Protein AF-A0A8X6V7B9-F1 (afdb_monomer)

Mean predicted aligned error: 12.52 Å

pLDDT: mean 70.77, std 18.45, range [25.09, 91.69]

Nearest PDB structures (foldseek):
  3eb5-assembly1_A-2  TM=9.776E-01  e=1.307E-03  Homo sapiens
  2yho-assembly1_A  TM=9.620E-01  e=2.198E-03  Homo sapiens
  4ic3-assembly1_A  TM=9.643E-01  e=2.467E-03  Homo sapiens
  2yho-assembly3_E  TM=9.589E-01  e=2.328E-03  Homo sapiens
  4ic2-assembly1_B  TM=9.368E-01  e=4.655E-03  Homo sapiens

Radius of gyration: 20.81 Å; Cα contacts (8 Å, |Δi|>4): 486; chains: 1; bounding box: 87×36×46 Å

Structure (mmCIF, N/CA/C/O backbone):
data_AF-A0A8X6V7B9-F1
#
_entry.id   AF-A0A8X6V7B9-F1
#
loop_
_atom_site.group_PDB
_atom_site.id
_atom_site.type_symbol
_atom_site.label_atom_id
_atom_site.label_alt_id
_atom_site.label_comp_id
_atom_site.label_asym_id
_atom_site.label_entity_id
_atom_site.label_seq_id
_atom_site.pdbx_PDB_ins_code
_atom_site.Cartn_x
_atom_site.Cartn_y
_atom_site.Cartn_z
_atom_site.occupancy
_atom_site.B_iso_or_equiv
_atom_site.auth_seq_id
_atom_site.auth_comp_id
_atom_site.auth_asym_id
_atom_site.auth_atom_id
_atom_site.pdbx_PDB_model_num
ATOM 1 N N . MET A 1 1 ? -64.040 -19.296 12.095 1.00 34.78 1 MET A N 1
ATOM 2 C CA . MET A 1 1 ? -62.771 -19.715 11.457 1.00 34.78 1 MET A CA 1
ATOM 3 C C . MET A 1 1 ? -61.899 -18.469 11.351 1.00 34.78 1 MET A C 1
ATOM 5 O O . MET A 1 1 ? -62.356 -17.504 10.764 1.00 34.78 1 MET A O 1
ATOM 9 N N . GLN A 1 2 ? -60.909 -18.292 12.234 1.00 30.00 2 GLN A N 1
ATOM 10 C CA . GLN A 1 2 ? -59.477 -18.569 11.978 1.00 30.00 2 GLN A CA 1
ATOM 11 C C . GLN A 1 2 ? -58.974 -17.913 10.667 1.00 30.00 2 GLN A C 1
ATOM 13 O O . GLN A 1 2 ? -59.525 -18.197 9.617 1.00 30.00 2 GLN A O 1
ATOM 18 N N . GLY A 1 3 ? -57.947 -17.058 10.646 1.00 26.67 3 GLY A N 1
ATOM 19 C CA . GLY A 1 3 ? -56.953 -16.808 11.683 1.00 26.67 3 GLY A CA 1
ATOM 20 C C . GLY A 1 3 ? -56.073 -15.575 11.453 1.00 26.67 3 GLY A C 1
ATOM 21 O O . GLY A 1 3 ? -56.043 -14.965 10.388 1.00 26.67 3 GLY A O 1
ATOM 22 N N . ALA A 1 4 ? -55.356 -15.237 12.521 1.00 31.88 4 ALA A N 1
ATOM 23 C CA . ALA A 1 4 ? -54.259 -14.286 12.550 1.00 31.88 4 ALA A CA 1
ATOM 24 C C . ALA A 1 4 ? -52.972 -14.900 11.969 1.00 31.88 4 ALA A C 1
ATOM 26 O O . ALA A 1 4 ? -52.740 -16.097 12.138 1.00 31.88 4 ALA A O 1
ATOM 27 N N . ARG A 1 5 ? -52.103 -14.064 11.383 1.00 25.09 5 ARG A N 1
ATOM 28 C CA . ARG A 1 5 ? -50.624 -14.187 11.381 1.00 25.09 5 ARG A CA 1
ATOM 29 C C . ARG A 1 5 ? -50.039 -12.899 10.784 1.00 25.09 5 ARG A C 1
ATOM 31 O O . ARG A 1 5 ? -50.256 -12.598 9.622 1.00 25.09 5 ARG A O 1
ATOM 38 N N . ALA A 1 6 ? -49.565 -11.980 11.620 1.00 25.97 6 ALA A N 1
ATOM 39 C CA . ALA A 1 6 ? -48.223 -11.916 12.214 1.00 25.97 6 ALA A CA 1
ATOM 40 C C . ALA A 1 6 ? -47.268 -11.061 11.363 1.00 25.97 6 ALA A C 1
ATOM 42 O O . ALA A 1 6 ? -46.733 -11.479 10.342 1.00 25.97 6 ALA A O 1
ATOM 43 N N . SER A 1 7 ? -47.083 -9.836 11.854 1.00 31.88 7 SER A N 1
ATOM 44 C CA . SER A 1 7 ? -46.069 -8.868 11.457 1.00 31.88 7 SER A CA 1
ATOM 45 C C . SER A 1 7 ? -44.665 -9.461 11.624 1.00 31.88 7 SER A C 1
ATOM 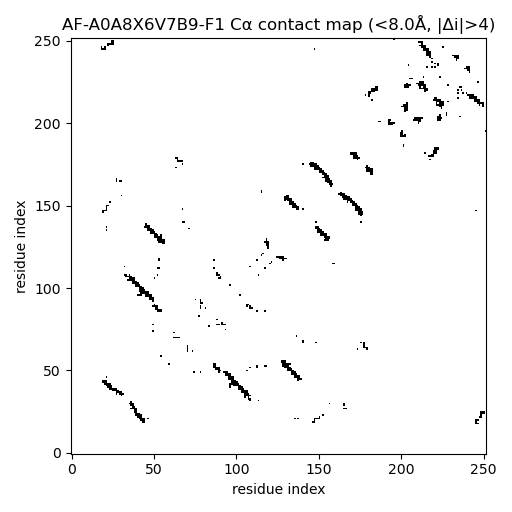47 O O . SER A 1 7 ? -44.334 -9.940 12.706 1.00 31.88 7 SER A O 1
ATOM 49 N N . PHE A 1 8 ? -43.821 -9.381 10.593 1.00 27.36 8 PHE A N 1
ATOM 50 C CA . PHE A 1 8 ? -42.377 -9.569 10.733 1.00 27.36 8 PHE A CA 1
ATOM 51 C C . PHE A 1 8 ? -41.665 -8.242 10.475 1.00 27.36 8 PHE A C 1
ATOM 53 O O . PHE A 1 8 ? -41.205 -7.940 9.377 1.00 27.36 8 PHE A O 1
ATOM 60 N N . LYS A 1 9 ? -41.557 -7.446 11.543 1.00 37.00 9 LYS A N 1
ATOM 61 C CA . LYS A 1 9 ? -40.467 -6.483 11.693 1.00 37.00 9 LYS A CA 1
ATOM 62 C C . LYS A 1 9 ? -39.182 -7.280 11.912 1.00 37.00 9 LYS A C 1
ATOM 64 O O . LYS A 1 9 ? -38.970 -7.839 12.986 1.00 37.00 9 LYS A O 1
ATOM 69 N N . HIS A 1 10 ? -38.303 -7.300 10.922 1.00 30.94 10 HIS A N 1
ATOM 70 C CA . HIS A 1 10 ? -36.891 -7.595 11.145 1.00 30.94 10 HIS A CA 1
ATOM 71 C C . HIS A 1 10 ? -36.072 -6.373 10.761 1.00 30.94 10 HIS A C 1
ATOM 73 O O . HIS A 1 10 ? -35.492 -6.287 9.684 1.00 30.94 10 HIS A O 1
ATOM 79 N N . GLY A 1 11 ? -36.016 -5.433 11.706 1.00 34.75 11 GLY A N 1
ATOM 80 C CA . GLY A 1 11 ? -34.842 -4.589 11.827 1.00 34.75 11 GLY A CA 1
ATOM 81 C C . GLY A 1 11 ? -33.639 -5.494 12.081 1.00 34.75 11 GLY A C 1
ATOM 82 O O . GLY A 1 11 ? -33.612 -6.254 13.047 1.00 34.75 11 GLY A O 1
ATOM 83 N N . ARG A 1 12 ? -32.650 -5.429 11.197 1.00 29.11 12 ARG A N 1
ATOM 84 C CA . ARG A 1 12 ? -31.269 -5.725 11.566 1.00 29.11 12 ARG A CA 1
ATOM 85 C C . ARG A 1 12 ? -30.556 -4.383 11.613 1.00 29.11 12 ARG A C 1
ATOM 87 O O . ARG A 1 12 ? -30.783 -3.577 10.711 1.00 29.11 12 ARG A O 1
ATOM 94 N N . PRO A 1 13 ? -29.742 -4.109 12.641 1.00 30.44 13 PRO A N 1
ATOM 95 C CA . PRO A 1 13 ? -28.976 -2.880 12.655 1.00 30.44 13 PRO A CA 1
ATOM 96 C C . PRO A 1 13 ? -28.072 -2.910 11.425 1.00 30.44 13 PRO A C 1
ATOM 98 O O . PRO A 1 13 ? -27.325 -3.873 11.226 1.00 30.44 13 PRO A O 1
ATOM 101 N N . ALA A 1 14 ? -28.173 -1.880 10.585 1.00 33.56 14 ALA A N 1
ATOM 102 C CA . ALA A 1 14 ? -27.136 -1.585 9.616 1.00 33.56 14 ALA A CA 1
ATOM 103 C C . ALA A 1 14 ? -25.834 -1.530 10.416 1.00 33.56 14 ALA A C 1
ATOM 105 O O . ALA A 1 14 ? -25.672 -0.683 11.298 1.00 33.56 14 ALA A O 1
ATOM 106 N N . ARG A 1 15 ? -24.938 -2.497 10.196 1.00 32.53 15 ARG A N 1
ATOM 107 C CA . ARG A 1 15 ? -23.580 -2.415 10.724 1.00 32.53 15 ARG A CA 1
ATOM 108 C C . ARG A 1 15 ? -22.950 -1.253 9.969 1.00 32.53 15 ARG A C 1
ATOM 110 O O . ARG A 1 15 ? -22.386 -1.455 8.902 1.00 32.53 15 ARG A O 1
ATOM 117 N N . ALA A 1 16 ? -23.098 -0.044 10.504 1.00 31.81 16 ALA A N 1
ATOM 118 C CA . ALA A 1 16 ? -22.328 1.116 10.106 1.00 31.81 16 ALA A CA 1
ATOM 119 C C . ALA A 1 16 ? -20.870 0.807 10.456 1.00 31.81 16 ALA A C 1
ATOM 121 O O . ALA A 1 16 ? -20.379 1.102 11.543 1.00 31.81 16 ALA A O 1
ATOM 122 N N . ARG A 1 17 ? -20.198 0.078 9.568 1.00 40.16 17 ARG A N 1
ATOM 123 C CA . ARG A 1 17 ? -18.753 -0.069 9.593 1.00 40.16 17 ARG A CA 1
ATOM 124 C C . ARG A 1 17 ? -18.232 1.175 8.903 1.00 40.16 17 ARG A C 1
ATOM 126 O O . ARG A 1 17 ? -18.152 1.208 7.683 1.00 40.16 17 ARG A O 1
ATOM 133 N N . SER A 1 18 ? -17.993 2.213 9.702 1.00 38.19 18 SER A N 1
ATOM 134 C CA . SER A 1 18 ? -17.364 3.438 9.225 1.00 38.19 18 SER A CA 1
ATOM 135 C C . SER A 1 18 ? -16.061 3.097 8.500 1.00 38.19 18 SER A C 1
ATOM 137 O O . SER A 1 18 ? -15.320 2.192 8.904 1.00 38.19 18 SER A O 1
ATOM 139 N N . SER A 1 19 ? -15.823 3.800 7.401 1.00 46.28 19 SER A N 1
ATOM 140 C CA . SER A 1 19 ? -14.736 3.621 6.446 1.00 46.28 19 SER A CA 1
ATOM 141 C C . SER A 1 19 ? -13.365 4.051 6.994 1.00 46.28 19 SER A C 1
ATOM 143 O O . SER A 1 19 ? -12.643 4.769 6.328 1.00 46.28 19 SER A O 1
ATOM 145 N N . ASN A 1 20 ? -12.965 3.581 8.182 1.00 49.97 20 ASN A N 1
ATOM 146 C CA . ASN A 1 20 ? -11.817 4.081 8.961 1.00 49.97 20 ASN A CA 1
ATOM 147 C C . ASN A 1 20 ? -10.418 3.762 8.369 1.00 49.97 20 ASN A C 1
ATOM 149 O O . ASN A 1 20 ? -9.615 3.093 9.030 1.00 49.97 20 ASN A O 1
ATOM 153 N N . PHE A 1 21 ? -10.090 4.190 7.149 1.00 55.47 21 PHE A N 1
ATOM 154 C CA . PHE A 1 21 ? -8.909 3.696 6.428 1.00 55.47 21 PHE A CA 1
ATOM 155 C C . PHE A 1 21 ? -7.858 4.775 6.127 1.00 55.47 21 PHE A C 1
ATOM 157 O O . PHE A 1 21 ? -8.202 5.920 5.825 1.00 55.47 21 PHE A O 1
ATOM 164 N N . PRO A 1 22 ? -6.555 4.429 6.174 1.00 52.53 22 PRO A N 1
ATOM 165 C CA . PRO A 1 22 ? -5.530 5.246 5.543 1.00 52.53 22 PRO A CA 1
ATOM 166 C C . PRO A 1 22 ? -5.696 5.143 4.033 1.00 52.53 22 PRO A C 1
ATOM 168 O O . PRO A 1 22 ? -5.681 4.035 3.490 1.00 52.53 22 PRO A O 1
ATOM 171 N N . VAL A 1 23 ? -5.815 6.277 3.345 1.00 54.81 23 VAL A N 1
ATOM 172 C CA . VAL A 1 23 ? -5.945 6.289 1.891 1.00 54.81 23 VAL A CA 1
ATOM 173 C C . VAL A 1 23 ? -4.737 6.965 1.243 1.00 54.81 23 VAL A C 1
ATOM 175 O O . VAL A 1 23 ? -4.344 8.091 1.537 1.00 54.81 23 VAL A O 1
ATOM 178 N N . PHE A 1 24 ? -4.128 6.260 0.296 1.00 49.97 24 PHE A N 1
ATOM 179 C CA . PHE A 1 24 ? -3.220 6.878 -0.660 1.00 49.97 24 PHE A CA 1
ATOM 180 C C . PHE A 1 24 ? -4.021 7.232 -1.914 1.00 49.97 24 PHE A C 1
ATOM 182 O O . PHE A 1 24 ? -4.354 6.332 -2.694 1.00 49.97 24 PHE A O 1
ATOM 189 N N . SER A 1 25 ? -4.380 8.510 -2.087 1.00 49.25 25 SER A N 1
ATOM 190 C CA . SER A 1 25 ? -5.132 8.953 -3.261 1.00 49.25 25 SER A CA 1
ATOM 191 C C . SER A 1 25 ? -4.201 9.015 -4.479 1.00 49.25 25 SER A C 1
ATOM 193 O O . SER A 1 25 ? -3.068 9.497 -4.456 1.00 49.25 25 SER A O 1
ATOM 195 N N . LYS A 1 26 ? -4.669 8.409 -5.567 1.00 46.16 26 LYS A N 1
ATOM 196 C CA . LYS A 1 26 ? -3.903 7.923 -6.722 1.00 46.16 26 LYS A CA 1
ATOM 197 C C . LYS A 1 26 ? -3.335 9.022 -7.642 1.00 46.16 26 LYS A C 1
ATOM 199 O O . LYS A 1 26 ? -3.093 8.746 -8.812 1.00 46.16 26 LYS A O 1
ATOM 204 N N . ARG A 1 27 ? -3.112 10.259 -7.182 1.00 47.66 27 ARG A N 1
ATOM 205 C CA . ARG A 1 27 ? -2.609 11.356 -8.037 1.00 47.66 27 ARG A CA 1
ATOM 206 C C . ARG A 1 27 ? -1.081 11.397 -8.092 1.00 47.66 27 ARG A C 1
ATOM 208 O O . ARG A 1 27 ? -0.428 12.351 -7.670 1.00 47.66 27 ARG A O 1
ATOM 215 N N . LEU A 1 28 ? -0.499 10.353 -8.678 1.00 47.09 28 LEU A N 1
ATOM 216 C CA . LEU A 1 28 ? 0.904 10.340 -9.090 1.00 47.09 28 LEU A CA 1
ATOM 217 C C . LEU A 1 28 ? 1.059 11.249 -10.319 1.00 47.09 28 LEU A C 1
ATOM 219 O O . LEU A 1 28 ? 1.024 10.804 -11.459 1.00 47.09 28 LEU A O 1
ATOM 223 N N . THR A 1 29 ? 1.135 12.559 -10.090 1.00 44.38 29 THR A N 1
ATOM 224 C CA . THR A 1 29 ? 0.951 13.552 -11.167 1.00 44.38 29 THR A CA 1
ATOM 225 C C . THR A 1 29 ? 2.171 13.730 -12.073 1.00 44.38 29 THR A C 1
ATOM 227 O O . THR A 1 29 ? 2.016 14.221 -13.184 1.00 44.38 29 THR A O 1
ATOM 230 N N . SER A 1 30 ? 3.376 13.345 -11.638 1.00 48.47 30 SER A N 1
ATOM 231 C CA . SER A 1 30 ? 4.548 13.142 -12.509 1.00 48.47 30 SER A CA 1
ATOM 232 C C . SER A 1 30 ? 5.759 12.643 -11.712 1.00 48.47 30 SER A C 1
ATOM 234 O O . SER A 1 30 ? 5.911 12.951 -10.528 1.00 48.47 30 SER A O 1
ATOM 236 N N . PHE A 1 31 ? 6.652 11.912 -12.382 1.00 50.66 31 PHE A N 1
ATOM 237 C CA . PHE A 1 31 ? 8.022 11.663 -11.934 1.00 50.66 31 PHE A CA 1
ATOM 238 C C . PHE A 1 31 ? 8.983 12.259 -12.959 1.00 50.66 31 PHE A C 1
ATOM 240 O O . PHE A 1 31 ? 8.902 11.957 -14.150 1.00 50.66 31 PHE A O 1
ATOM 247 N N . LYS A 1 32 ? 9.934 13.063 -12.489 1.00 55.94 32 LYS A N 1
ATOM 248 C CA . LYS A 1 32 ? 11.182 13.338 -13.208 1.00 55.94 32 LYS A CA 1
ATOM 249 C C . LYS A 1 32 ? 12.317 13.053 -12.232 1.00 55.94 32 LYS A C 1
ATOM 251 O O . LYS A 1 32 ? 12.268 13.544 -11.106 1.00 55.94 32 LYS A O 1
ATOM 256 N N . ARG A 1 33 ? 13.338 12.296 -12.652 1.00 52.50 33 ARG A N 1
ATOM 257 C CA . ARG A 1 33 ? 14.460 11.845 -11.797 1.00 52.50 33 ARG A CA 1
ATOM 258 C C . ARG A 1 33 ? 15.037 12.923 -10.847 1.00 52.50 33 ARG A C 1
ATOM 260 O O . ARG A 1 33 ? 15.217 12.600 -9.678 1.00 52.50 33 ARG A O 1
ATOM 267 N N . PRO A 1 34 ? 15.260 14.189 -11.263 1.00 53.97 34 PRO A N 1
ATOM 268 C CA . PRO A 1 34 ? 15.719 15.244 -10.346 1.00 53.97 34 PRO A CA 1
ATOM 269 C C . PRO A 1 34 ? 14.598 15.941 -9.547 1.00 53.97 34 PRO A C 1
ATOM 271 O O . PRO A 1 34 ? 14.865 16.551 -8.512 1.00 53.97 34 PRO A O 1
ATOM 274 N N . ALA A 1 35 ? 13.347 15.877 -10.012 1.00 62.94 35 ALA A N 1
ATOM 275 C CA . ALA A 1 35 ? 12.201 16.532 -9.378 1.00 62.94 35 ALA A CA 1
ATOM 276 C C . ALA A 1 35 ? 11.598 15.702 -8.234 1.00 62.94 35 ALA A C 1
ATOM 278 O O . ALA A 1 35 ? 11.009 16.278 -7.323 1.00 62.94 35 ALA A O 1
ATOM 279 N N . GLY A 1 36 ? 11.788 14.380 -8.257 1.00 72.50 36 GLY A N 1
ATOM 280 C CA . GLY A 1 36 ? 11.226 13.458 -7.276 1.00 72.50 36 GLY A CA 1
ATOM 281 C C . GLY A 1 36 ? 9.857 12.909 -7.679 1.00 72.50 36 GLY A C 1
ATOM 282 O O . GLY A 1 36 ? 9.410 13.056 -8.818 1.00 72.50 36 GLY A O 1
ATOM 283 N N . VAL A 1 37 ? 9.214 12.235 -6.732 1.00 76.44 37 VAL A N 1
ATOM 284 C CA . VAL A 1 37 ? 7.884 11.644 -6.855 1.00 76.44 37 VAL A CA 1
ATOM 285 C C . VAL A 1 37 ? 6.896 12.533 -6.116 1.00 76.44 37 VAL A C 1
ATOM 287 O O . VAL A 1 37 ? 7.005 12.710 -4.901 1.00 76.44 37 VAL A O 1
ATOM 290 N N . LYS A 1 38 ? 5.936 13.098 -6.852 1.00 79.69 38 LYS A N 1
ATOM 291 C CA . LYS A 1 38 ? 4.824 13.847 -6.266 1.00 79.69 38 LYS A CA 1
ATOM 292 C C . LYS A 1 38 ? 3.698 12.888 -5.891 1.00 79.69 38 LYS A C 1
ATOM 294 O O . LYS A 1 38 ? 3.164 12.195 -6.754 1.00 79.69 38 LYS A O 1
ATOM 299 N N . CYS A 1 39 ? 3.340 12.896 -4.617 1.00 78.00 39 CYS A N 1
ATOM 300 C CA . CYS A 1 39 ? 2.341 12.029 -4.013 1.00 78.00 39 CYS A CA 1
ATOM 301 C C . CYS A 1 39 ? 1.290 12.865 -3.283 1.00 78.00 39 CYS A C 1
ATOM 303 O O . CYS A 1 39 ? 1.639 13.845 -2.622 1.00 78.00 39 CYS A O 1
ATOM 305 N N . THR A 1 40 ? 0.034 12.436 -3.350 1.00 79.50 40 THR A N 1
ATOM 306 C CA . THR A 1 40 ? -1.075 13.021 -2.591 1.00 79.50 40 THR A CA 1
ATOM 307 C C . THR A 1 40 ? -1.615 11.971 -1.624 1.00 79.50 40 THR A C 1
ATOM 309 O O . THR A 1 40 ? -1.767 10.805 -1.979 1.00 79.50 40 THR A O 1
ATOM 312 N N . PHE A 1 41 ? -1.822 12.367 -0.373 1.00 80.38 41 PHE A N 1
ATOM 313 C CA . PHE A 1 41 ? -2.252 11.497 0.717 1.00 80.38 41 PHE A CA 1
ATOM 314 C C . PHE A 1 41 ? -3.506 12.071 1.358 1.00 80.38 41 PHE A C 1
ATOM 316 O O . PHE A 1 41 ? -3.605 13.287 1.511 1.00 80.38 41 PHE A O 1
ATOM 323 N N . SER A 1 42 ? -4.418 11.200 1.776 1.00 79.81 42 SER A N 1
ATOM 324 C CA . SER A 1 42 ? -5.648 11.582 2.465 1.00 79.81 42 SER A CA 1
ATOM 325 C C . SER A 1 42 ? -6.013 10.515 3.489 1.00 79.81 42 SER A C 1
ATOM 327 O O . SER A 1 42 ? -5.983 9.320 3.210 1.00 79.81 42 SER A O 1
ATOM 329 N N . CYS A 1 43 ? -6.373 10.900 4.700 1.00 75.94 43 CYS A N 1
ATOM 330 C CA . CYS A 1 43 ? -6.702 9.923 5.732 1.00 75.94 43 CYS A CA 1
ATOM 331 C C . CYS A 1 43 ? -7.819 10.430 6.627 1.00 75.94 43 CYS A C 1
ATOM 333 O O . CYS A 1 43 ? -7.953 11.626 6.825 1.00 75.94 43 CYS A O 1
ATOM 335 N N . GLU A 1 44 ? -8.616 9.522 7.186 1.00 76.62 44 GLU A N 1
ATOM 336 C CA . GLU A 1 44 ? -9.668 9.884 8.150 1.00 76.62 44 GLU A CA 1
ATOM 337 C C . GLU A 1 44 ? -9.141 10.018 9.587 1.00 76.62 44 GLU A C 1
ATOM 339 O O . GLU A 1 44 ? -9.800 10.590 10.450 1.00 76.62 44 GLU A O 1
ATOM 344 N N . ARG A 1 45 ? -7.952 9.473 9.857 1.00 84.00 45 ARG A N 1
ATOM 345 C CA . ARG A 1 45 ? -7.292 9.483 11.169 1.00 84.00 45 ARG A CA 1
ATOM 346 C C . ARG A 1 45 ? -5.874 10.003 11.040 1.00 84.00 45 ARG A C 1
ATOM 348 O O . ARG A 1 45 ? -5.396 10.211 9.928 1.00 84.00 45 ARG A O 1
ATOM 355 N N . ASP A 1 46 ? -5.207 10.143 12.173 1.00 88.00 46 ASP A N 1
ATOM 356 C CA . ASP A 1 46 ? -3.818 10.565 12.205 1.00 88.00 46 ASP A CA 1
ATOM 357 C C . ASP A 1 46 ? -2.886 9.387 11.885 1.00 88.00 46 ASP A C 1
ATOM 359 O O . ASP A 1 46 ? -2.963 8.312 12.492 1.00 88.00 46 ASP A O 1
ATOM 363 N N . TYR A 1 47 ? -2.008 9.585 10.903 1.00 87.44 47 TYR A N 1
ATOM 364 C CA . TYR A 1 47 ? -1.038 8.592 10.448 1.00 87.44 47 TYR A CA 1
ATOM 365 C C . TYR A 1 47 ? 0.373 9.173 10.439 1.00 87.44 47 TYR A C 1
ATOM 367 O O . TYR A 1 47 ? 0.606 10.308 10.022 1.00 87.44 47 TYR A O 1
ATOM 375 N N . PHE A 1 48 ? 1.339 8.339 10.799 1.00 87.25 48 PHE A N 1
ATOM 376 C CA . PHE A 1 48 ? 2.729 8.515 10.418 1.00 87.25 48 PHE A CA 1
ATOM 377 C C . PHE A 1 48 ? 2.925 8.091 8.967 1.00 87.25 48 PHE A C 1
ATOM 379 O O . PHE A 1 48 ? 2.481 7.021 8.555 1.00 87.25 48 PHE A O 1
ATOM 386 N N . LEU A 1 49 ? 3.630 8.908 8.200 1.00 86.38 49 LEU A N 1
ATOM 387 C CA . LEU A 1 49 ? 3.997 8.644 6.822 1.00 86.38 49 LEU A CA 1
ATOM 388 C C . LEU A 1 49 ? 5.515 8.559 6.702 1.00 86.38 49 LEU A C 1
ATOM 390 O O . LEU A 1 49 ? 6.242 9.503 7.018 1.00 86.38 49 LEU A O 1
ATOM 394 N N . LEU A 1 50 ? 5.972 7.425 6.181 1.00 86.00 50 LEU A N 1
ATOM 395 C CA . LEU A 1 50 ? 7.359 7.164 5.846 1.00 86.00 50 LEU A CA 1
ATOM 396 C C . LEU A 1 50 ? 7.482 6.871 4.347 1.00 86.00 50 LEU A C 1
ATOM 398 O O . LEU A 1 50 ? 6.802 5.993 3.822 1.00 86.00 50 LEU A O 1
ATOM 402 N N . ALA A 1 51 ? 8.370 7.578 3.653 1.00 82.94 51 ALA A N 1
ATOM 403 C CA . ALA A 1 51 ? 8.668 7.335 2.243 1.00 82.94 51 ALA A CA 1
ATOM 404 C C . ALA A 1 51 ? 10.105 6.849 2.081 1.00 82.94 51 ALA A C 1
ATOM 406 O O . ALA A 1 51 ? 11.045 7.516 2.504 1.00 82.94 51 ALA A O 1
ATOM 407 N N . VAL A 1 52 ? 10.273 5.693 1.458 1.00 80.38 52 VAL A N 1
ATOM 408 C CA . VAL A 1 52 ? 11.514 4.919 1.455 1.00 80.38 52 VAL A CA 1
ATOM 409 C C . VAL A 1 52 ? 11.884 4.525 0.020 1.00 80.38 52 VAL A C 1
ATOM 411 O O . VAL A 1 52 ? 11.016 4.226 -0.800 1.00 80.38 52 VAL A O 1
ATOM 414 N N . TRP A 1 53 ? 13.178 4.567 -0.304 1.00 79.44 53 TRP A N 1
ATOM 415 C CA . TRP A 1 53 ? 13.723 4.388 -1.657 1.00 79.44 53 TRP A CA 1
ATOM 416 C C . TRP A 1 53 ? 14.640 3.171 -1.747 1.00 79.44 53 TRP A C 1
ATOM 418 O O . TRP A 1 53 ? 15.576 3.071 -0.963 1.00 79.44 53 TRP A O 1
ATOM 428 N N . GLY A 1 54 ? 14.452 2.299 -2.739 1.00 76.50 54 GLY A N 1
ATOM 429 C CA . GLY A 1 54 ? 15.341 1.146 -2.954 1.00 76.50 54 GLY A CA 1
ATOM 430 C C . GLY A 1 54 ? 15.124 -0.022 -1.982 1.00 76.50 54 GLY A C 1
ATOM 431 O O . GLY A 1 54 ? 16.038 -0.818 -1.768 1.00 76.50 54 GLY A O 1
ATOM 432 N N . VAL A 1 55 ? 13.918 -0.151 -1.422 1.00 79.56 55 VAL A N 1
ATOM 433 C CA . VAL A 1 55 ? 13.561 -1.160 -0.412 1.00 79.56 55 VAL A CA 1
ATOM 434 C C . VAL A 1 55 ? 13.661 -2.574 -0.995 1.00 79.56 55 VAL A C 1
ATOM 436 O O . VAL A 1 55 ? 12.901 -2.887 -1.916 1.00 79.56 55 VAL A O 1
ATOM 439 N N . PRO A 1 56 ? 14.516 -3.469 -0.471 1.00 82.50 56 PRO A N 1
ATOM 440 C CA . PRO A 1 56 ? 14.525 -4.863 -0.899 1.00 82.50 56 PRO A CA 1
ATOM 441 C C . PRO A 1 56 ? 13.164 -5.522 -0.666 1.00 82.50 56 PRO A C 1
ATOM 443 O O . PRO A 1 56 ? 12.575 -5.390 0.409 1.00 82.50 56 PRO A O 1
ATOM 446 N N . VAL A 1 57 ? 12.666 -6.254 -1.665 1.00 83.12 57 VAL A N 1
ATOM 447 C CA . VAL A 1 57 ? 11.297 -6.803 -1.649 1.00 83.12 57 VAL A CA 1
ATOM 448 C C . VAL A 1 57 ? 11.062 -7.661 -0.402 1.00 83.12 57 VAL A C 1
ATOM 450 O O . VAL A 1 57 ? 10.065 -7.487 0.294 1.00 83.12 57 VAL A O 1
ATOM 453 N N . TYR A 1 58 ? 12.013 -8.537 -0.073 1.00 83.69 58 TYR A N 1
ATOM 454 C CA . TYR A 1 58 ? 11.925 -9.414 1.095 1.00 83.69 58 TYR A CA 1
ATOM 455 C C . TYR A 1 58 ? 11.925 -8.642 2.425 1.00 83.69 58 TYR A C 1
ATOM 457 O O . TYR A 1 58 ? 11.208 -9.021 3.349 1.00 83.69 58 TYR A O 1
ATOM 465 N N . GLN A 1 59 ? 12.680 -7.540 2.517 1.00 84.25 59 GLN A N 1
ATOM 466 C CA . GLN A 1 59 ? 12.743 -6.722 3.731 1.00 84.25 59 GLN A CA 1
ATOM 467 C C . GLN A 1 59 ? 11.424 -5.997 3.984 1.00 84.25 59 GLN A C 1
ATOM 469 O O . GLN A 1 59 ? 10.992 -5.931 5.132 1.00 84.25 59 GLN A O 1
ATOM 474 N N . LEU A 1 60 ? 10.747 -5.515 2.932 1.00 87.06 60 LEU A N 1
ATOM 475 C CA . LEU A 1 60 ? 9.421 -4.910 3.080 1.00 87.06 60 LEU A CA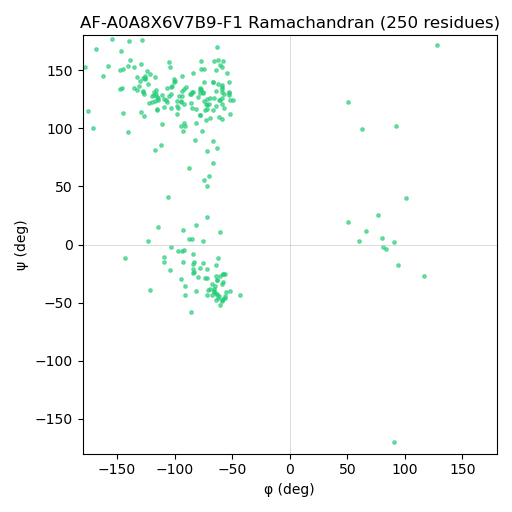 1
ATOM 476 C C . LEU A 1 60 ? 8.436 -5.901 3.707 1.00 87.06 60 LEU A C 1
ATOM 478 O O . LEU A 1 60 ? 7.717 -5.552 4.641 1.00 87.06 60 LEU A O 1
ATOM 482 N N . PHE A 1 61 ? 8.406 -7.140 3.214 1.00 88.44 61 PHE A N 1
ATOM 483 C CA . PHE A 1 61 ? 7.518 -8.154 3.773 1.00 88.44 61 PHE A CA 1
ATOM 484 C C . PHE A 1 61 ? 7.920 -8.541 5.194 1.00 88.44 61 PHE A C 1
ATOM 486 O O . PHE A 1 61 ? 7.039 -8.610 6.047 1.00 88.44 61 PHE A O 1
ATOM 493 N N . ALA A 1 62 ? 9.209 -8.734 5.480 1.00 88.31 62 ALA A N 1
ATOM 494 C CA . ALA A 1 62 ? 9.675 -9.020 6.836 1.00 88.31 62 ALA A CA 1
ATOM 495 C C . ALA A 1 62 ? 9.237 -7.927 7.827 1.00 88.31 62 ALA A C 1
ATOM 497 O O . ALA A 1 62 ? 8.694 -8.242 8.883 1.00 88.31 62 ALA A O 1
ATOM 498 N N . LEU A 1 63 ? 9.381 -6.656 7.440 1.00 89.62 63 LEU A N 1
ATOM 499 C CA . LEU A 1 63 ? 8.942 -5.496 8.214 1.00 89.62 63 LEU A CA 1
ATOM 500 C C . LEU A 1 63 ? 7.424 -5.523 8.455 1.00 89.62 63 LEU A C 1
ATOM 502 O O . LEU A 1 63 ? 6.975 -5.461 9.594 1.00 89.62 63 LEU A O 1
ATOM 506 N N . LEU A 1 64 ? 6.618 -5.683 7.400 1.00 90.94 64 LEU A N 1
ATOM 507 C CA . LEU A 1 64 ? 5.154 -5.686 7.512 1.00 90.94 64 LEU A CA 1
ATOM 508 C C . LEU A 1 64 ? 4.600 -6.857 8.335 1.00 90.94 64 LEU A C 1
ATOM 510 O O . LEU A 1 64 ? 3.521 -6.716 8.908 1.00 90.94 64 LEU A O 1
ATOM 514 N N . HIS A 1 65 ? 5.297 -7.993 8.411 1.00 91.69 65 HIS A N 1
ATOM 515 C CA . HIS A 1 65 ? 4.857 -9.163 9.183 1.00 91.69 65 HIS A CA 1
ATOM 516 C C . HIS A 1 65 ? 5.228 -9.106 10.671 1.00 91.69 65 HIS A C 1
ATOM 518 O O . HIS A 1 65 ? 4.721 -9.921 11.440 1.00 91.69 65 HIS A O 1
ATOM 524 N N . GLN A 1 66 ? 6.031 -8.132 11.110 1.00 91.31 66 GLN A N 1
ATOM 525 C CA . GLN A 1 66 ? 6.254 -7.881 12.538 1.00 91.31 66 GLN A CA 1
ATOM 526 C C . GLN A 1 66 ? 4.932 -7.594 13.261 1.00 91.31 66 GLN A C 1
ATOM 528 O O . GLN A 1 66 ? 3.955 -7.165 12.642 1.00 91.31 66 GLN A O 1
ATOM 533 N N . ASN A 1 67 ? 4.865 -7.784 14.579 1.00 90.88 67 ASN A N 1
ATOM 534 C CA . ASN A 1 67 ? 3.687 -7.325 15.319 1.00 90.88 67 ASN A CA 1
ATOM 535 C C . ASN A 1 67 ? 3.547 -5.782 15.213 1.00 90.88 67 ASN A C 1
ATOM 537 O O . ASN A 1 67 ? 4.518 -5.092 14.893 1.00 90.88 67 ASN A O 1
ATOM 541 N N . PRO A 1 68 ? 2.348 -5.212 15.441 1.00 88.44 68 PRO A N 1
ATOM 542 C CA . PRO A 1 68 ? 2.100 -3.778 15.256 1.00 88.44 68 PRO A CA 1
ATOM 543 C C . PRO A 1 68 ? 3.080 -2.839 15.977 1.00 88.44 68 PRO A C 1
ATOM 545 O O . PRO A 1 68 ? 3.490 -1.827 15.406 1.00 88.44 68 PRO A O 1
ATOM 548 N N . ARG A 1 69 ? 3.471 -3.172 17.214 1.00 88.31 69 ARG A N 1
ATOM 549 C CA . ARG A 1 69 ? 4.370 -2.342 18.030 1.00 88.31 69 ARG A CA 1
ATOM 550 C C . ARG A 1 69 ? 5.800 -2.388 17.498 1.00 88.31 69 ARG A C 1
ATOM 552 O O . ARG A 1 69 ? 6.422 -1.340 17.342 1.00 88.31 69 ARG A O 1
ATOM 559 N N . ASP A 1 70 ? 6.278 -3.573 17.138 1.00 90.19 70 ASP A N 1
ATOM 560 C CA . ASP A 1 70 ? 7.608 -3.755 16.554 1.00 90.19 70 ASP A CA 1
ATOM 561 C C . ASP A 1 70 ? 7.721 -3.098 15.180 1.00 90.19 70 ASP A C 1
ATOM 563 O O . ASP A 1 70 ? 8.736 -2.464 14.894 1.00 90.19 70 ASP A O 1
ATOM 567 N N . LEU A 1 71 ? 6.660 -3.158 14.367 1.00 89.50 71 LEU A N 1
ATOM 568 C CA . LEU A 1 71 ? 6.592 -2.424 13.105 1.00 89.50 71 LEU A CA 1
ATOM 569 C C . LEU A 1 71 ? 6.737 -0.916 13.339 1.00 89.50 71 LEU A C 1
ATOM 571 O O . LEU A 1 71 ? 7.531 -0.265 12.661 1.00 89.50 71 LEU A O 1
ATOM 575 N N . LYS A 1 72 ? 5.993 -0.351 14.300 1.00 87.69 72 LYS A N 1
ATOM 576 C CA . LYS A 1 72 ? 6.077 1.076 14.646 1.00 87.69 72 LYS A CA 1
ATOM 577 C C . LYS A 1 72 ? 7.489 1.459 15.075 1.00 87.69 72 LYS A C 1
ATOM 579 O O . LYS A 1 72 ? 8.048 2.415 14.542 1.00 87.69 72 LYS A O 1
ATOM 584 N N . ASN A 1 73 ? 8.084 0.686 15.979 1.00 87.69 73 ASN A N 1
ATOM 585 C CA . ASN A 1 73 ? 9.445 0.917 16.457 1.00 87.69 73 ASN A CA 1
ATOM 586 C C . ASN A 1 73 ? 10.472 0.820 15.322 1.00 87.69 73 ASN A C 1
ATOM 588 O O . ASN A 1 73 ? 11.321 1.699 15.193 1.00 87.69 73 ASN A O 1
ATOM 592 N N . SER A 1 74 ? 10.355 -0.192 14.460 1.00 87.06 74 SER A N 1
ATOM 593 C CA . SER A 1 74 ? 11.239 -0.386 13.308 1.00 87.06 74 SER A CA 1
ATOM 594 C C . SER A 1 74 ? 11.117 0.760 12.303 1.00 87.06 74 SER A C 1
ATOM 596 O O . SER A 1 74 ? 12.134 1.271 11.849 1.00 87.06 74 SER A O 1
ATOM 598 N N . LEU A 1 75 ? 9.903 1.232 11.997 1.00 82.12 75 LEU A N 1
ATOM 599 C CA . LEU A 1 75 ? 9.690 2.378 11.101 1.00 82.12 75 LEU A CA 1
ATOM 600 C C . LEU A 1 75 ? 10.234 3.691 11.686 1.00 82.12 75 LEU A C 1
ATOM 602 O O . LEU A 1 75 ? 10.849 4.471 10.961 1.00 82.12 75 LEU A O 1
ATOM 606 N N . ILE A 1 76 ? 10.062 3.929 12.991 1.00 79.75 76 ILE A N 1
ATOM 607 C CA . ILE A 1 76 ? 10.636 5.102 13.674 1.00 79.75 76 ILE A CA 1
ATOM 608 C C . ILE A 1 76 ? 12.165 5.015 13.690 1.00 79.75 76 ILE A C 1
ATOM 610 O O . ILE A 1 76 ? 12.842 6.018 13.462 1.00 79.75 76 ILE A O 1
ATOM 614 N N . SER A 1 77 ? 12.714 3.823 13.932 1.00 79.88 77 SER A N 1
ATOM 615 C CA . SER A 1 77 ? 14.155 3.577 13.882 1.00 79.88 77 SER A CA 1
ATOM 616 C C . SER A 1 77 ? 14.703 3.829 12.481 1.00 79.88 77 SER A C 1
ATOM 618 O O . SER A 1 77 ? 15.679 4.555 12.348 1.00 79.88 77 SER A O 1
ATOM 620 N N . LEU A 1 78 ? 14.041 3.328 11.433 1.00 73.56 78 LEU A N 1
ATOM 621 C CA . LEU A 1 78 ? 14.413 3.559 10.032 1.00 73.56 78 LEU A CA 1
ATOM 622 C C . LEU A 1 78 ? 14.435 5.044 9.657 1.00 73.56 78 LEU A C 1
ATOM 624 O O . LEU A 1 78 ? 15.259 5.457 8.848 1.00 73.56 78 LEU A O 1
ATOM 628 N N . ALA A 1 79 ? 13.554 5.855 10.243 1.00 67.38 79 ALA A N 1
ATOM 629 C CA . ALA A 1 79 ? 13.560 7.294 10.005 1.00 67.38 79 ALA A CA 1
ATOM 630 C C . ALA A 1 79 ? 14.728 8.020 10.696 1.00 67.38 79 ALA A C 1
ATOM 632 O O . ALA A 1 79 ? 15.168 9.067 10.227 1.00 67.38 79 ALA A O 1
ATOM 633 N N . ARG A 1 80 ? 15.219 7.484 11.821 1.00 66.25 80 ARG A N 1
ATOM 634 C CA . ARG A 1 80 ? 16.282 8.092 12.640 1.00 66.25 80 ARG A CA 1
ATOM 635 C C . ARG A 1 80 ? 17.676 7.576 12.296 1.00 66.25 80 ARG A C 1
ATOM 637 O O . ARG A 1 80 ? 18.658 8.294 12.485 1.00 66.25 80 ARG A O 1
ATOM 644 N N . ASP A 1 81 ? 17.770 6.336 11.835 1.00 58.59 81 ASP A N 1
ATOM 645 C CA . ASP A 1 81 ? 19.034 5.654 11.628 1.00 58.59 81 ASP A CA 1
ATOM 646 C C . ASP A 1 81 ? 19.712 6.120 10.331 1.00 58.59 81 ASP A C 1
ATOM 648 O O . ASP A 1 81 ? 19.273 5.847 9.214 1.00 58.59 81 ASP A O 1
ATOM 652 N N . LYS A 1 82 ? 20.836 6.828 10.484 1.00 49.75 82 LYS A N 1
ATOM 653 C CA . LYS A 1 82 ? 21.707 7.222 9.366 1.00 49.75 82 LYS A CA 1
ATOM 654 C C . LYS A 1 82 ? 22.552 6.053 8.837 1.00 49.75 82 LYS A C 1
ATOM 656 O O . LYS A 1 82 ? 23.099 6.190 7.737 1.00 49.75 82 LYS A O 1
ATOM 661 N N . ASN A 1 83 ? 22.640 4.973 9.621 1.00 42.03 83 ASN A N 1
ATOM 662 C CA . ASN A 1 83 ? 23.483 3.785 9.498 1.00 42.03 83 ASN A CA 1
ATOM 663 C C . ASN A 1 83 ? 22.690 2.492 9.245 1.00 42.03 83 ASN A C 1
ATOM 665 O O . ASN A 1 83 ? 23.306 1.422 9.257 1.00 42.03 83 ASN A O 1
ATOM 669 N N . PHE A 1 84 ? 21.406 2.565 8.853 1.00 42.16 84 PHE A N 1
ATOM 670 C CA . PHE A 1 84 ? 20.854 1.577 7.915 1.0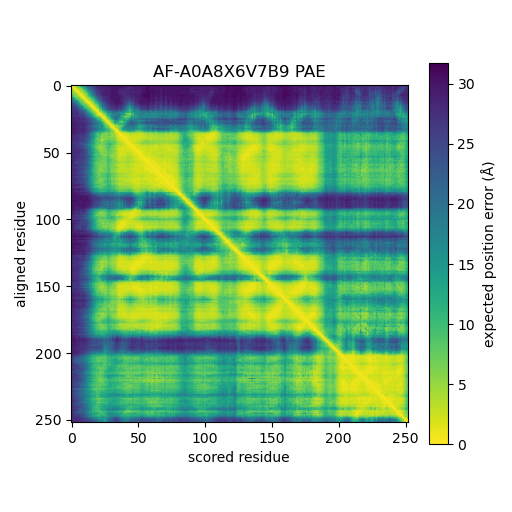0 42.16 84 PHE A CA 1
ATOM 671 C C . PHE A 1 84 ? 21.567 1.797 6.574 1.00 42.16 84 PHE A C 1
ATOM 673 O O . PHE A 1 84 ? 21.097 2.419 5.618 1.00 42.16 84 PHE A O 1
ATOM 680 N N . SER A 1 85 ? 22.837 1.418 6.631 1.00 40.12 85 SER A N 1
ATOM 681 C CA . SER A 1 85 ? 23.826 1.387 5.594 1.00 40.12 85 SER A CA 1
ATOM 682 C C . SER A 1 85 ? 23.179 0.597 4.471 1.00 40.12 85 SER A C 1
ATOM 684 O O . SER A 1 85 ? 22.555 -0.426 4.730 1.00 40.12 85 SER A O 1
ATOM 686 N N . TYR A 1 86 ? 23.245 1.134 3.255 1.00 38.84 86 TYR A N 1
ATOM 687 C CA . TYR A 1 86 ? 22.631 0.596 2.039 1.00 38.84 86 TYR A CA 1
ATOM 688 C C . TYR A 1 86 ? 21.079 0.502 2.049 1.00 38.84 86 TYR A C 1
ATOM 690 O O . TYR A 1 86 ? 20.468 -0.494 2.415 1.00 38.84 86 TYR A O 1
ATOM 698 N N . LYS A 1 87 ? 20.468 1.505 1.410 1.00 39.00 87 LYS A N 1
ATOM 699 C CA . LYS A 1 87 ? 19.210 1.463 0.640 1.00 39.00 87 LYS A CA 1
ATOM 700 C C . LYS A 1 87 ? 17.905 1.950 1.250 1.00 39.00 87 LYS A C 1
ATOM 702 O O . LYS A 1 87 ? 16.897 1.345 0.931 1.00 39.00 87 LYS A O 1
ATOM 707 N N . CYS A 1 88 ? 17.885 3.054 2.008 1.00 39.97 88 CYS A N 1
ATOM 708 C CA . CYS A 1 88 ? 16.697 3.915 2.175 1.00 39.97 88 CYS A CA 1
ATOM 709 C C . CYS A 1 88 ? 17.015 5.165 3.005 1.00 39.97 88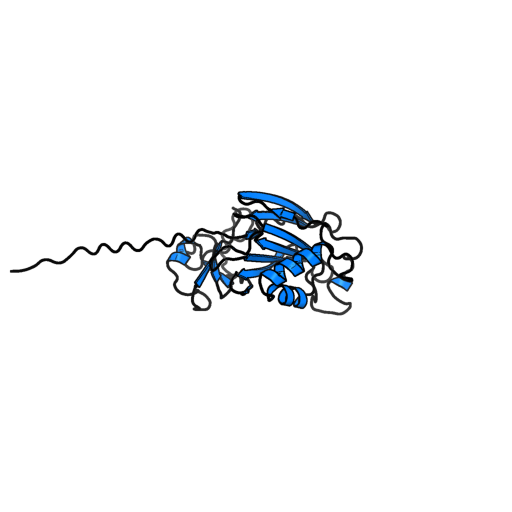 CYS A C 1
ATOM 711 O O . CYS A 1 88 ? 17.287 5.055 4.192 1.00 39.97 88 CYS A O 1
ATOM 713 N N . LYS A 1 89 ? 16.932 6.365 2.422 1.00 44.03 89 LYS A N 1
ATOM 714 C CA . LYS A 1 89 ? 16.856 7.607 3.206 1.00 44.03 89 LYS A CA 1
ATOM 715 C C . LYS A 1 89 ? 15.644 8.393 2.741 1.00 44.03 89 LYS A C 1
ATOM 717 O O . LYS A 1 89 ? 15.588 8.846 1.597 1.00 44.03 89 LYS A O 1
ATOM 722 N N . SER A 1 90 ? 14.647 8.467 3.613 1.00 45.66 90 SER A N 1
ATOM 723 C CA . SER A 1 90 ? 13.477 9.312 3.434 1.00 45.66 90 SER A CA 1
ATOM 724 C C . SER A 1 90 ? 13.901 10.788 3.416 1.00 45.66 90 SER A C 1
ATOM 726 O O . SER A 1 90 ? 15.034 11.142 3.753 1.00 45.66 90 SER A O 1
ATOM 728 N N . SER A 1 91 ? 12.982 11.690 3.063 1.00 47.44 91 SER A N 1
ATOM 729 C CA . SER A 1 91 ? 13.005 13.012 3.710 1.00 47.44 91 SER A CA 1
ATOM 730 C C . SER A 1 91 ? 13.101 12.742 5.214 1.00 47.44 91 SER A C 1
ATOM 732 O O . SER A 1 91 ? 12.309 11.932 5.685 1.00 47.44 91 SER A O 1
ATOM 734 N N . ASN A 1 92 ? 14.089 13.284 5.927 1.00 48.69 92 ASN A N 1
ATOM 735 C CA . ASN A 1 92 ? 14.527 12.832 7.266 1.00 48.69 92 ASN A CA 1
ATOM 736 C C . ASN A 1 92 ? 13.467 12.895 8.396 1.00 48.69 92 ASN A C 1
ATOM 738 O O . ASN A 1 92 ? 13.804 12.694 9.557 1.00 48.69 92 ASN A O 1
ATOM 742 N N . ASP A 1 93 ? 12.201 13.134 8.076 1.00 59.50 93 ASP A N 1
ATOM 743 C CA . ASP A 1 93 ? 11.124 13.323 9.025 1.00 59.50 93 ASP A CA 1
ATOM 744 C C . ASP A 1 93 ? 10.070 12.245 8.776 1.00 59.50 93 ASP A C 1
ATOM 746 O O . ASP A 1 93 ? 9.530 12.127 7.673 1.00 59.50 93 ASP A O 1
ATOM 750 N N . VAL A 1 94 ? 9.762 11.444 9.800 1.00 70.62 94 VAL A N 1
ATOM 751 C CA . VAL A 1 94 ? 8.448 10.797 9.854 1.00 70.62 94 VAL A CA 1
ATOM 752 C C . VAL A 1 94 ? 7.433 11.929 9.795 1.00 70.62 94 VAL A C 1
ATOM 754 O O . VAL A 1 94 ? 7.424 12.798 10.665 1.00 70.62 94 VAL A O 1
ATOM 757 N N . LEU A 1 95 ? 6.615 11.954 8.750 1.00 80.19 95 LEU A N 1
ATOM 758 C CA . LEU A 1 95 ? 5.648 13.025 8.559 1.00 80.19 95 LEU A CA 1
ATOM 759 C C . LEU A 1 95 ? 4.343 12.632 9.231 1.00 80.19 95 LEU A C 1
ATOM 761 O O . LEU A 1 95 ? 3.870 11.514 9.054 1.00 80.19 95 LEU A O 1
ATOM 765 N N . THR A 1 96 ? 3.733 13.558 9.958 1.00 84.31 96 THR A N 1
ATOM 766 C CA . THR A 1 96 ? 2.369 13.365 10.450 1.00 84.31 96 THR A CA 1
ATOM 767 C C . THR A 1 96 ? 1.380 13.834 9.383 1.00 84.31 96 THR A C 1
ATOM 769 O O . THR A 1 96 ? 1.498 14.938 8.830 1.00 84.31 96 THR A O 1
ATOM 772 N N . LEU A 1 97 ? 0.422 12.967 9.076 1.00 84.19 97 LEU A N 1
ATOM 773 C CA . LEU A 1 97 ? -0.787 13.263 8.320 1.00 84.19 97 LEU A CA 1
ATOM 774 C C . LEU A 1 97 ? -1.944 13.326 9.308 1.00 84.19 97 LEU A C 1
ATOM 776 O O . LEU A 1 97 ? -2.107 12.391 10.090 1.00 84.19 97 LEU A O 1
ATOM 780 N N . LYS A 1 98 ? -2.714 14.414 9.288 1.00 87.25 98 LYS A N 1
ATOM 781 C CA . LYS A 1 98 ? -3.878 14.576 10.157 1.00 87.25 98 LYS A CA 1
ATOM 782 C C . LYS A 1 98 ? -5.151 14.109 9.463 1.00 87.25 98 LYS A C 1
ATOM 784 O O . LYS A 1 98 ? -5.288 14.224 8.245 1.00 87.25 98 LYS A O 1
ATOM 789 N N . GLY A 1 99 ? -6.060 13.536 10.245 1.00 84.25 99 GLY A N 1
ATOM 790 C CA . GLY A 1 99 ? -7.358 13.080 9.759 1.00 84.25 99 GLY A CA 1
ATOM 791 C C . GLY A 1 99 ? -8.171 14.220 9.138 1.00 84.25 99 GLY A C 1
ATOM 792 O O . GLY A 1 99 ? -8.222 15.319 9.679 1.00 84.25 99 GLY A O 1
ATOM 793 N N . GLY A 1 100 ? -8.815 13.958 8.002 1.00 78.69 100 GLY A N 1
ATOM 794 C CA . GLY A 1 100 ? -9.632 14.921 7.260 1.00 78.69 100 GLY A CA 1
ATOM 795 C C . GLY A 1 100 ? -8.852 15.843 6.318 1.00 78.69 100 GLY A C 1
ATOM 796 O O . GLY A 1 100 ? -9.476 16.608 5.586 1.00 78.69 100 GLY A O 1
ATOM 797 N N . GLU A 1 101 ? -7.519 15.765 6.288 1.00 79.81 101 GLU A N 1
ATOM 798 C CA . GLU A 1 101 ? -6.683 16.598 5.421 1.00 79.81 101 GLU A CA 1
ATOM 799 C C . GLU A 1 101 ? -6.218 15.844 4.168 1.00 79.81 101 GLU A C 1
ATOM 801 O O . GLU A 1 101 ? -5.856 14.665 4.217 1.00 79.81 101 GLU A O 1
ATOM 806 N N . GLU A 1 102 ? -6.165 16.552 3.037 1.00 81.75 102 GLU A N 1
ATOM 807 C CA . GLU A 1 102 ? -5.418 16.113 1.859 1.00 81.75 102 GLU A CA 1
ATOM 808 C C . GLU A 1 102 ? -4.054 16.813 1.840 1.00 81.75 102 GLU A C 1
ATOM 810 O O . GLU A 1 102 ? -3.961 18.042 1.844 1.00 81.75 102 GLU A O 1
ATOM 815 N N . LYS A 1 103 ? -2.970 16.034 1.795 1.00 80.19 103 LYS A N 1
ATOM 816 C CA . LYS A 1 103 ? -1.600 16.552 1.801 1.00 80.19 103 LYS A CA 1
ATOM 817 C C . LYS A 1 103 ? -0.844 16.087 0.570 1.00 80.19 103 LYS A C 1
ATOM 819 O O . LYS A 1 103 ? -0.665 14.893 0.338 1.00 80.19 103 LYS A O 1
ATOM 824 N N . THR A 1 104 ? -0.348 17.043 -0.208 1.00 82.25 104 THR A N 1
ATOM 825 C CA . THR A 1 104 ? 0.492 16.772 -1.380 1.00 82.25 104 THR A CA 1
ATOM 826 C C . THR A 1 104 ? 1.950 17.062 -1.067 1.00 82.25 104 THR A C 1
ATOM 828 O O . THR A 1 104 ? 2.285 18.133 -0.570 1.00 82.25 104 THR A O 1
ATOM 831 N N . MET A 1 105 ? 2.831 16.111 -1.372 1.00 78.69 105 MET A N 1
ATOM 832 C CA . MET A 1 105 ? 4.250 16.180 -1.029 1.00 78.69 105 MET A CA 1
ATOM 833 C C . MET A 1 105 ? 5.116 15.644 -2.164 1.00 78.69 105 MET A C 1
ATOM 835 O O . MET A 1 105 ? 4.681 14.818 -2.966 1.00 78.69 105 MET A O 1
ATOM 839 N N . ILE A 1 106 ? 6.356 16.124 -2.232 1.00 78.94 106 ILE A N 1
ATOM 840 C CA . ILE A 1 106 ? 7.337 15.693 -3.227 1.00 78.94 106 ILE A CA 1
ATOM 841 C C . ILE A 1 106 ? 8.485 15.005 -2.501 1.00 78.94 106 ILE A C 1
ATOM 843 O O . ILE A 1 106 ? 9.222 15.639 -1.747 1.00 78.94 106 ILE A O 1
ATOM 847 N N . PHE A 1 107 ? 8.665 13.716 -2.766 1.00 79.19 107 PHE A N 1
ATOM 848 C CA . PHE A 1 107 ? 9.792 12.955 -2.248 1.00 79.19 107 PHE A CA 1
ATOM 849 C C . PHE A 1 107 ? 10.900 12.943 -3.282 1.00 79.19 107 PHE A C 1
ATOM 851 O O . PHE A 1 107 ? 10.695 12.501 -4.410 1.00 79.19 107 PHE A O 1
ATOM 858 N N . LYS A 1 108 ? 12.092 13.395 -2.904 1.00 75.06 108 LYS A N 1
ATOM 859 C CA . LYS A 1 108 ? 13.265 13.343 -3.777 1.00 75.06 108 LYS A CA 1
ATOM 860 C C . LYS A 1 108 ? 14.148 12.154 -3.395 1.00 75.06 108 LYS A C 1
ATOM 862 O O . LYS A 1 108 ? 14.327 11.920 -2.199 1.00 75.06 108 LYS A O 1
ATOM 867 N N . PRO A 1 109 ? 14.716 11.427 -4.372 1.00 68.69 109 PRO A N 1
ATOM 868 C CA . PRO A 1 109 ? 15.751 10.449 -4.074 1.00 68.69 109 PRO A CA 1
ATOM 869 C C . PRO A 1 109 ? 17.000 11.182 -3.561 1.00 68.69 109 PRO A C 1
ATOM 871 O O . PRO A 1 109 ? 17.357 12.246 -4.072 1.00 68.69 109 PRO A O 1
ATOM 874 N N . GLN A 1 110 ? 17.680 10.634 -2.552 1.00 58.69 110 GLN A N 1
ATOM 875 C CA . GLN A 1 110 ? 18.983 11.163 -2.135 1.00 58.69 110 GLN A CA 1
ATOM 876 C C . GLN A 1 110 ? 20.082 10.771 -3.142 1.00 58.69 110 GLN A C 1
ATOM 878 O O . GLN A 1 110 ? 19.986 9.735 -3.806 1.00 58.69 110 GLN A O 1
ATOM 883 N N . LYS A 1 111 ? 21.131 11.606 -3.262 1.00 51.12 111 LYS A N 1
ATOM 884 C CA . LYS A 1 111 ? 22.278 11.374 -4.164 1.00 51.12 111 LYS A CA 1
ATOM 885 C C . LYS A 1 111 ? 22.859 9.969 -3.933 1.00 51.12 111 LYS A C 1
ATOM 887 O O . LYS A 1 111 ? 23.220 9.647 -2.807 1.00 51.12 111 LYS A O 1
ATOM 892 N N . GLY A 1 112 ? 22.952 9.163 -4.993 1.00 51.69 112 GLY A N 1
ATOM 893 C CA . GLY A 1 112 ? 23.517 7.805 -4.959 1.00 51.69 112 GLY A CA 1
ATOM 894 C C . GLY A 1 112 ? 22.532 6.684 -5.303 1.00 51.69 112 GLY A C 1
ATOM 895 O O . GLY A 1 112 ? 22.956 5.703 -5.888 1.00 51.69 112 GLY A O 1
ATOM 896 N N . TYR A 1 113 ? 21.223 6.855 -5.073 1.00 52.03 113 TYR A N 1
ATOM 897 C CA . TYR A 1 113 ? 20.197 5.830 -5.382 1.00 52.03 113 TYR A CA 1
ATOM 898 C C . TYR A 1 113 ? 19.633 5.888 -6.803 1.00 52.03 113 TYR A C 1
ATOM 900 O O . TYR A 1 113 ? 18.693 5.178 -7.151 1.00 52.03 113 TYR A O 1
ATOM 908 N N . SER A 1 114 ? 20.187 6.774 -7.621 1.00 49.47 114 SER A N 1
ATOM 909 C CA . SER A 1 114 ? 19.833 6.959 -9.024 1.00 49.47 114 SER A CA 1
ATOM 910 C C . SER A 1 114 ? 20.713 6.137 -9.976 1.00 49.47 114 SER A C 1
ATOM 912 O O . SER A 1 114 ? 20.679 6.398 -11.177 1.00 49.47 114 SER A O 1
ATOM 914 N N . SER A 1 115 ? 21.499 5.177 -9.463 1.00 53.50 115 SER A N 1
ATOM 915 C CA . SER A 1 115 ? 22.199 4.183 -10.284 1.00 53.50 115 SER A CA 1
ATOM 916 C C . SER A 1 115 ? 21.329 2.932 -10.434 1.00 53.50 115 SER A C 1
ATOM 918 O O . SER A 1 115 ? 20.744 2.449 -9.464 1.00 53.50 115 SER A O 1
ATOM 920 N N . GLU A 1 116 ? 21.207 2.404 -11.651 1.00 53.03 116 GLU A N 1
ATOM 921 C CA . GLU A 1 116 ? 20.362 1.232 -11.921 1.00 53.03 116 GLU A CA 1
ATOM 922 C C . GLU A 1 116 ? 20.749 -0.001 -11.102 1.00 53.03 116 GLU A C 1
ATOM 924 O O . GLU A 1 116 ? 19.882 -0.781 -10.700 1.00 53.03 116 GLU A O 1
ATOM 929 N N . ALA A 1 117 ? 22.047 -0.124 -10.810 1.00 52.06 117 ALA A N 1
ATOM 930 C CA . ALA A 1 117 ? 22.653 -1.231 -10.083 1.00 52.06 117 ALA A CA 1
ATOM 931 C C . ALA A 1 117 ? 22.052 -1.441 -8.678 1.00 52.06 117 ALA A C 1
ATOM 933 O O . ALA A 1 117 ? 22.058 -2.559 -8.160 1.00 52.06 117 ALA A O 1
ATOM 934 N N . ASP A 1 118 ? 21.490 -0.392 -8.064 1.00 55.09 118 ASP A N 1
ATOM 935 C CA . ASP A 1 118 ? 20.878 -0.469 -6.735 1.00 55.09 118 ASP A CA 1
ATOM 936 C C . ASP A 1 118 ? 19.461 -1.052 -6.742 1.00 55.09 118 ASP A C 1
ATOM 938 O O . ASP A 1 118 ? 19.040 -1.659 -5.750 1.00 55.09 118 ASP A O 1
ATOM 942 N N . ILE A 1 119 ? 18.731 -0.892 -7.846 1.00 59.94 119 ILE A N 1
ATOM 943 C CA . ILE A 1 119 ? 17.362 -1.398 -8.034 1.00 59.94 119 ILE A CA 1
ATOM 944 C C . ILE A 1 119 ? 17.403 -2.798 -8.657 1.00 59.94 119 ILE A C 1
ATOM 946 O O . ILE A 1 119 ? 16.588 -3.669 -8.327 1.00 59.94 119 ILE A O 1
ATOM 950 N N . ARG A 1 120 ? 18.375 -3.010 -9.547 1.00 63.53 120 ARG A N 1
ATOM 951 C CA . ARG A 1 120 ? 18.581 -4.234 -10.307 1.00 63.53 120 ARG A CA 1
ATOM 952 C C . ARG A 1 120 ? 20.087 -4.459 -10.477 1.00 63.53 120 ARG A C 1
ATOM 954 O O . ARG A 1 120 ? 20.723 -3.686 -11.188 1.00 63.53 120 ARG A O 1
ATOM 961 N N . PRO A 1 121 ? 20.666 -5.506 -9.869 1.00 61.84 121 PRO A N 1
ATOM 962 C CA . PRO A 1 121 ? 22.064 -5.854 -10.104 1.00 61.84 121 PRO A CA 1
ATOM 963 C C . PRO A 1 121 ? 22.340 -6.029 -11.605 1.00 61.84 121 PRO A C 1
ATOM 965 O O . PRO A 1 121 ? 21.463 -6.490 -12.340 1.00 61.84 121 PRO A O 1
ATOM 968 N N . ASN A 1 122 ? 23.547 -5.690 -12.066 1.00 60.34 122 ASN A N 1
ATOM 969 C CA . ASN A 1 122 ? 23.918 -5.867 -13.473 1.00 60.34 122 ASN A CA 1
ATOM 970 C C . ASN A 1 122 ? 23.660 -7.311 -13.934 1.00 60.34 122 ASN A C 1
ATOM 972 O O . ASN A 1 122 ? 24.088 -8.263 -13.285 1.00 60.34 122 ASN A O 1
ATOM 976 N N . GLY A 1 123 ? 22.947 -7.464 -15.054 1.00 58.03 123 GLY A N 1
ATOM 977 C CA . GLY A 1 123 ? 22.586 -8.769 -15.620 1.00 58.03 123 GLY A CA 1
ATOM 978 C C . GLY A 1 123 ? 21.377 -9.460 -14.974 1.00 58.03 123 GLY A C 1
ATOM 979 O O . GLY A 1 123 ? 20.976 -10.524 -15.439 1.00 58.03 123 GLY A O 1
ATOM 980 N N . ALA A 1 124 ? 20.756 -8.881 -13.939 1.00 62.06 124 ALA A N 1
ATOM 981 C CA . ALA A 1 124 ? 19.530 -9.429 -13.367 1.00 62.06 124 ALA A CA 1
ATOM 982 C C . ALA A 1 124 ? 18.310 -9.095 -14.241 1.00 62.06 124 ALA A C 1
ATOM 984 O O . ALA A 1 124 ? 18.099 -7.949 -14.634 1.00 62.06 124 ALA A O 1
ATOM 985 N N . PHE A 1 125 ? 17.454 -10.087 -14.490 1.00 59.47 125 PHE A N 1
ATOM 986 C CA . PHE A 1 125 ? 16.186 -9.900 -15.210 1.00 59.47 125 PHE A CA 1
ATOM 987 C C . PHE A 1 125 ? 15.044 -9.401 -14.307 1.00 59.47 125 PHE A C 1
ATOM 989 O O . PHE A 1 125 ? 14.023 -8.928 -14.802 1.00 59.47 125 PHE A O 1
ATOM 996 N N . LEU A 1 126 ? 15.206 -9.487 -12.980 1.00 64.88 126 LEU A N 1
ATOM 997 C CA . LEU A 1 126 ? 14.175 -9.172 -11.988 1.00 64.88 126 LEU A CA 1
ATOM 998 C C . LEU A 1 126 ? 14.629 -8.061 -11.040 1.00 64.88 126 LEU A C 1
ATOM 1000 O O . LEU A 1 126 ? 15.801 -7.971 -10.676 1.00 64.88 126 LEU A O 1
ATOM 1004 N N . ARG A 1 127 ? 13.674 -7.237 -10.596 1.00 72.44 127 ARG A N 1
ATOM 1005 C CA . ARG A 1 127 ? 13.902 -6.268 -9.518 1.00 72.44 127 ARG A CA 1
ATOM 1006 C C . ARG A 1 127 ? 14.016 -7.006 -8.190 1.00 72.44 127 ARG A C 1
ATOM 1008 O O . ARG A 1 127 ? 13.095 -7.719 -7.800 1.00 72.44 127 ARG A O 1
ATOM 1015 N N . THR A 1 128 ? 15.109 -6.784 -7.469 1.00 75.25 128 THR A N 1
ATOM 1016 C CA . THR A 1 128 ? 15.280 -7.266 -6.087 1.00 75.25 128 THR A CA 1
ATOM 1017 C C . THR A 1 128 ? 14.843 -6.226 -5.059 1.00 75.25 128 THR A C 1
ATOM 1019 O O . THR A 1 128 ? 14.628 -6.559 -3.892 1.00 75.25 128 THR A O 1
ATOM 1022 N N . SER A 1 129 ? 14.679 -4.977 -5.503 1.00 81.38 129 SER A N 1
ATOM 1023 C CA . SER A 1 129 ? 14.247 -3.848 -4.692 1.00 81.38 129 SER A CA 1
ATOM 1024 C C . SER A 1 129 ? 13.149 -3.044 -5.379 1.00 81.38 129 SER A C 1
ATOM 1026 O O . SER A 1 129 ? 13.150 -2.837 -6.595 1.00 81.38 129 SER A O 1
ATOM 1028 N N . TYR A 1 130 ? 12.223 -2.538 -4.576 1.00 83.94 130 TYR A N 1
ATOM 1029 C CA . TYR A 1 130 ? 11.257 -1.542 -4.996 1.00 83.94 130 TYR A CA 1
ATOM 1030 C C . TYR A 1 130 ? 11.910 -0.158 -5.034 1.00 83.94 130 TYR A C 1
ATOM 1032 O O . TYR A 1 130 ? 12.543 0.244 -4.056 1.00 83.94 130 TYR A O 1
ATOM 1040 N N . PRO A 1 131 ? 11.754 0.602 -6.132 1.00 79.38 131 PRO A N 1
ATOM 1041 C CA . PRO A 1 131 ? 12.410 1.898 -6.261 1.00 79.38 131 PRO A CA 1
ATOM 1042 C C . PRO A 1 131 ? 11.839 2.919 -5.270 1.00 79.38 131 PRO A C 1
ATOM 1044 O O . PRO A 1 131 ? 12.594 3.727 -4.738 1.00 79.38 131 PRO A O 1
ATOM 1047 N N . PHE A 1 132 ? 10.539 2.845 -4.971 1.00 84.00 132 PHE A N 1
ATOM 1048 C CA . PHE A 1 132 ? 9.870 3.713 -4.009 1.00 84.00 132 PHE A CA 1
ATOM 1049 C C . PHE A 1 132 ? 8.727 2.981 -3.298 1.00 84.00 132 PHE A C 1
ATOM 1051 O O . PHE A 1 132 ? 7.902 2.324 -3.940 1.00 84.00 132 PHE A O 1
ATOM 1058 N N . VAL A 1 133 ? 8.657 3.122 -1.976 1.00 86.69 133 VAL A N 1
ATOM 1059 C CA . VAL A 1 133 ? 7.537 2.652 -1.153 1.00 86.69 133 VAL A CA 1
ATOM 1060 C C . VAL A 1 133 ? 7.124 3.770 -0.196 1.00 86.69 133 VAL A C 1
ATOM 1062 O O . VAL A 1 133 ? 7.964 4.380 0.459 1.00 86.69 133 VAL A O 1
ATOM 1065 N N . ALA A 1 134 ? 5.826 4.041 -0.103 1.00 87.69 134 ALA A N 1
ATOM 1066 C CA . ALA A 1 134 ? 5.247 4.926 0.903 1.00 87.69 134 ALA A CA 1
ATOM 1067 C C . ALA A 1 134 ? 4.460 4.090 1.914 1.00 87.69 134 ALA A C 1
ATOM 1069 O O . ALA A 1 134 ? 3.582 3.324 1.526 1.00 87.69 134 ALA A O 1
ATOM 1070 N N . VAL A 1 135 ? 4.768 4.226 3.199 1.00 89.06 135 VAL A N 1
ATOM 1071 C CA . VAL A 1 135 ? 4.128 3.499 4.295 1.00 89.06 135 VAL A CA 1
ATOM 1072 C C . VAL A 1 135 ? 3.388 4.493 5.180 1.00 89.06 135 VAL A C 1
ATOM 1074 O O . VAL A 1 135 ? 4.010 5.363 5.784 1.00 89.06 135 VAL A O 1
ATOM 1077 N N . MET A 1 136 ? 2.067 4.356 5.257 1.00 89.44 136 MET A N 1
ATOM 1078 C CA . MET A 1 136 ? 1.223 5.038 6.240 1.00 89.44 136 MET A CA 1
ATOM 1079 C C . MET A 1 136 ? 0.980 4.082 7.407 1.00 89.44 136 MET A C 1
ATOM 1081 O O . MET A 1 136 ? 0.549 2.957 7.169 1.00 89.44 136 MET A O 1
ATOM 1085 N N . LEU A 1 137 ? 1.242 4.507 8.641 1.00 89.12 137 LEU A N 1
ATOM 1086 C CA . LEU A 1 137 ? 1.035 3.744 9.876 1.00 89.12 137 LEU A CA 1
ATOM 1087 C C . LEU A 1 137 ? 0.203 4.573 10.858 1.00 89.12 137 LEU A C 1
ATOM 1089 O O . LEU A 1 137 ? 0.516 5.734 11.086 1.00 89.12 137 LEU A O 1
ATOM 1093 N N . LEU A 1 138 ? -0.845 3.987 11.429 1.00 88.75 138 LEU A N 1
ATOM 1094 C CA . LEU A 1 138 ? -1.741 4.656 12.368 1.00 88.75 138 LEU A CA 1
ATOM 1095 C C . LEU A 1 138 ? -0.951 5.173 13.582 1.00 88.75 138 LEU A C 1
ATOM 1097 O O . LEU A 1 138 ? -0.134 4.443 14.150 1.00 88.75 138 LEU A O 1
ATOM 1101 N N . GLU A 1 139 ? -1.167 6.438 13.951 1.00 86.25 139 GLU A N 1
ATOM 1102 C CA . GLU A 1 139 ? -0.420 7.089 15.034 1.00 86.25 139 GLU A CA 1
ATOM 1103 C C . GLU A 1 139 ? -0.698 6.412 16.385 1.00 86.25 139 GLU A C 1
ATOM 1105 O O . GLU A 1 139 ? 0.240 6.026 17.095 1.00 86.25 139 GLU A O 1
ATOM 1110 N N . ASP A 1 140 ? -1.975 6.183 16.689 1.00 86.75 140 ASP A N 1
ATOM 1111 C CA . ASP A 1 140 ? -2.443 5.472 17.877 1.00 86.75 140 ASP A CA 1
ATOM 1112 C C . ASP A 1 140 ? -2.764 4.002 17.553 1.00 86.75 140 ASP A C 1
ATOM 1114 O O . ASP A 1 140 ? -3.702 3.698 16.815 1.00 86.75 140 ASP A O 1
ATOM 1118 N N . LEU A 1 141 ? -1.971 3.077 18.103 1.00 84.19 141 LEU A N 1
ATOM 1119 C CA . LEU A 1 141 ? -2.158 1.633 17.915 1.00 84.19 141 LEU A CA 1
ATOM 1120 C C . LEU A 1 141 ? -2.992 0.981 19.025 1.00 84.19 141 LEU A C 1
ATOM 1122 O O . LEU A 1 141 ? -3.298 -0.205 18.907 1.00 84.19 141 LEU A O 1
ATOM 1126 N N . ASP A 1 142 ? -3.357 1.715 20.078 1.00 80.06 142 ASP A N 1
ATOM 1127 C CA . ASP A 1 142 ? -4.122 1.181 21.209 1.00 80.06 142 ASP A CA 1
ATOM 1128 C C . ASP A 1 142 ? -5.643 1.189 20.938 1.00 80.06 142 ASP A C 1
ATOM 1130 O O . ASP A 1 142 ? -6.452 0.789 21.778 1.00 80.06 142 ASP A O 1
ATOM 1134 N N . VAL A 1 143 ? -6.051 1.574 19.724 1.00 69.00 143 VAL A N 1
ATOM 1135 C CA . VAL A 1 143 ? -7.448 1.547 19.283 1.00 69.00 143 VAL A CA 1
ATOM 1136 C C . VAL A 1 143 ? -7.974 0.108 19.192 1.00 69.00 143 VAL A C 1
ATOM 1138 O O . VAL A 1 143 ? -7.427 -0.744 18.489 1.00 69.00 143 VAL A O 1
ATOM 1141 N N . VAL A 1 144 ? -9.098 -0.155 19.863 1.00 63.78 144 VAL A N 1
ATOM 1142 C CA . VAL A 1 144 ? -9.716 -1.487 19.953 1.00 63.78 144 VAL A CA 1
ATOM 1143 C C . VAL A 1 144 ? -10.486 -1.845 18.671 1.00 63.78 144 VAL A C 1
ATOM 1145 O O . VAL A 1 144 ? -11.298 -1.061 18.181 1.00 63.78 144 VAL A O 1
ATOM 1148 N N . GLY A 1 145 ? -10.278 -3.064 18.158 1.00 66.25 145 GLY A N 1
ATOM 1149 C CA . GLY A 1 145 ? -11.036 -3.655 17.044 1.00 66.25 145 GLY A CA 1
ATOM 1150 C C . GLY A 1 145 ? -10.162 -4.193 15.906 1.00 66.25 145 GLY A C 1
ATOM 1151 O O . GLY A 1 145 ? -8.951 -3.982 15.880 1.00 66.25 145 GLY A O 1
ATOM 1152 N N . GLU A 1 146 ? -10.774 -4.897 14.946 1.00 61.78 146 GLU A N 1
ATOM 1153 C CA . GLU A 1 146 ? -10.113 -5.269 13.686 1.00 61.78 146 GLU A CA 1
ATOM 1154 C C . GLU A 1 146 ? -10.043 -4.047 12.767 1.00 61.78 146 GLU A C 1
ATOM 1156 O O . GLU A 1 146 ? -11.012 -3.702 12.088 1.00 61.78 146 GLU A O 1
ATOM 1161 N N . LEU A 1 147 ? -8.894 -3.377 12.769 1.00 74.38 147 LEU A N 1
ATOM 1162 C CA . LEU A 1 147 ? -8.656 -2.147 12.023 1.00 74.38 147 LEU A CA 1
ATOM 1163 C C . LEU A 1 147 ? -7.458 -2.315 11.102 1.00 74.38 147 LEU A C 1
ATOM 1165 O O . LEU A 1 147 ? -6.517 -3.048 11.403 1.00 74.38 147 LEU A O 1
ATOM 1169 N N . VAL A 1 148 ? -7.481 -1.607 9.979 1.00 81.62 148 VAL A N 1
ATOM 1170 C CA . VAL A 1 148 ? -6.280 -1.401 9.174 1.00 81.62 148 VAL A CA 1
ATOM 1171 C C . VAL A 1 148 ? -5.386 -0.427 9.928 1.00 81.62 148 VAL A C 1
ATOM 1173 O O . VAL A 1 148 ? -5.787 0.699 10.200 1.00 81.62 148 VAL A O 1
ATOM 1176 N N . ILE A 1 149 ? -4.181 -0.870 10.263 1.00 87.50 149 ILE A N 1
ATOM 1177 C CA . ILE A 1 149 ? -3.204 -0.059 10.991 1.00 87.50 149 ILE A CA 1
ATOM 1178 C C . ILE A 1 149 ? -2.104 0.465 10.078 1.00 87.50 149 ILE A C 1
ATOM 1180 O O . ILE A 1 149 ? -1.470 1.452 10.424 1.00 87.50 149 ILE A O 1
ATOM 1184 N N . ALA A 1 150 ? -1.859 -0.166 8.924 1.00 89.69 150 ALA A N 1
ATOM 1185 C CA . ALA A 1 150 ? -0.876 0.336 7.975 1.00 89.69 150 ALA A CA 1
ATOM 1186 C C . ALA A 1 150 ? -1.244 0.047 6.518 1.00 89.69 150 ALA A C 1
ATOM 1188 O O . ALA A 1 150 ? -1.842 -0.985 6.208 1.00 89.69 150 ALA A O 1
ATOM 1189 N N . LEU A 1 151 ? -0.806 0.937 5.629 1.00 89.88 151 LEU A N 1
ATOM 1190 C CA . LEU A 1 151 ? -0.848 0.783 4.178 1.00 89.88 151 LEU A CA 1
ATOM 1191 C C . LEU A 1 151 ? 0.546 1.065 3.610 1.00 89.88 151 LEU A C 1
ATOM 1193 O O . LEU A 1 151 ? 1.021 2.198 3.655 1.00 89.88 151 LEU A O 1
ATOM 1197 N N . ALA A 1 152 ? 1.186 0.045 3.044 1.00 91.12 152 ALA A N 1
ATOM 1198 C CA . ALA A 1 152 ? 2.401 0.189 2.254 1.00 91.12 152 ALA A CA 1
ATOM 1199 C C . ALA A 1 152 ? 2.045 0.215 0.766 1.00 91.12 152 ALA A C 1
ATOM 1201 O O . ALA A 1 152 ? 1.496 -0.749 0.237 1.00 91.12 152 ALA A O 1
ATOM 1202 N N . THR A 1 153 ? 2.369 1.309 0.087 1.00 89.69 153 THR A N 1
ATOM 1203 C CA . THR A 1 153 ? 2.143 1.507 -1.345 1.00 89.69 153 THR A CA 1
ATOM 1204 C C . THR A 1 153 ? 3.471 1.490 -2.084 1.00 89.69 153 THR A C 1
ATOM 1206 O O . THR A 1 153 ? 4.331 2.338 -1.860 1.00 89.69 153 THR A O 1
ATOM 1209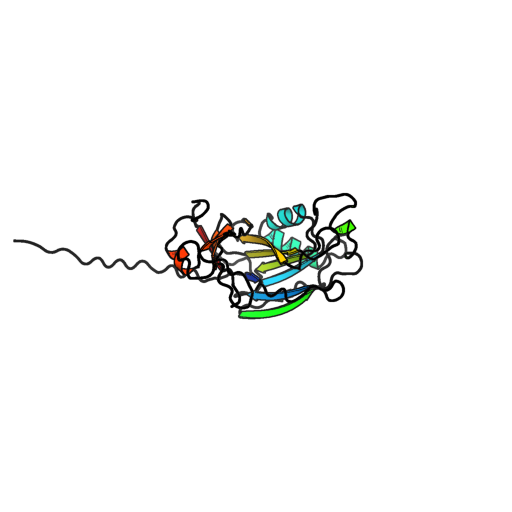 N N . VAL A 1 154 ? 3.620 0.527 -2.986 1.00 88.75 154 VAL A N 1
ATOM 1210 C CA . VAL A 1 154 ? 4.789 0.331 -3.838 1.00 88.75 154 VAL A CA 1
ATOM 1211 C C . VAL A 1 154 ? 4.556 1.023 -5.175 1.00 88.75 154 VAL A C 1
ATOM 1213 O O . VAL A 1 154 ? 3.603 0.709 -5.894 1.00 88.75 154 VAL A O 1
ATOM 1216 N N . VAL A 1 155 ? 5.452 1.939 -5.531 1.00 84.00 155 VAL A N 1
ATOM 1217 C CA . VAL A 1 155 ? 5.380 2.706 -6.776 1.00 84.00 155 VAL A CA 1
ATOM 1218 C C . VAL A 1 155 ? 6.554 2.322 -7.661 1.00 84.00 155 VAL A C 1
ATOM 1220 O O . VAL A 1 155 ? 7.711 2.383 -7.250 1.00 84.00 155 VAL A O 1
ATOM 1223 N N . HIS A 1 156 ? 6.252 1.927 -8.890 1.00 82.12 156 HIS A N 1
ATOM 1224 C CA . HIS A 1 156 ? 7.238 1.791 -9.945 1.00 82.12 156 HIS A CA 1
ATOM 1225 C C . HIS A 1 156 ? 7.647 3.172 -10.452 1.00 82.12 156 HIS A C 1
ATOM 1227 O O . HIS A 1 156 ? 6.802 4.047 -10.642 1.00 82.12 156 HIS A O 1
ATOM 1233 N N . LEU A 1 157 ? 8.942 3.328 -10.710 1.00 79.06 157 LEU A N 1
ATOM 1234 C CA . LEU A 1 157 ? 9.527 4.489 -11.361 1.00 79.06 157 LEU A CA 1
ATOM 1235 C C . LEU A 1 157 ? 10.299 4.012 -12.600 1.00 79.06 157 LEU A C 1
ATOM 1237 O O . LEU A 1 157 ? 10.990 2.993 -12.484 1.00 79.06 157 LEU A O 1
ATOM 1241 N N . PRO A 1 158 ? 10.200 4.727 -13.736 1.00 74.38 158 PRO A N 1
ATOM 1242 C CA . PRO A 1 158 ? 10.890 4.346 -14.960 1.00 74.38 158 PRO A CA 1
ATOM 1243 C C . PRO A 1 158 ? 12.412 4.282 -14.784 1.00 74.38 158 PRO A C 1
ATOM 1245 O O . PRO A 1 158 ? 13.023 5.206 -14.235 1.00 74.38 158 PRO A O 1
ATOM 1248 N N . ASP A 1 159 ? 13.007 3.218 -15.319 1.00 73.62 159 ASP A N 1
ATOM 1249 C CA . ASP A 1 159 ? 14.450 2.981 -15.458 1.00 73.62 159 ASP A CA 1
ATOM 1250 C C . ASP A 1 159 ? 14.751 2.345 -16.836 1.00 73.62 159 ASP A C 1
ATOM 1252 O O . ASP A 1 159 ? 13.826 2.099 -17.613 1.00 73.62 159 ASP A O 1
ATOM 1256 N N . GLU A 1 160 ? 16.019 2.134 -17.197 1.00 70.38 160 GLU A N 1
ATOM 1257 C CA . GLU A 1 160 ? 16.419 1.519 -18.478 1.00 70.38 160 GLU A CA 1
ATOM 1258 C C . GLU A 1 160 ? 15.904 0.082 -18.585 1.00 70.38 160 GLU A C 1
ATOM 1260 O O . GLU A 1 160 ? 15.595 -0.391 -19.677 1.00 70.38 160 GLU A O 1
ATOM 1265 N N . GLY A 1 161 ? 15.770 -0.616 -17.454 1.00 68.94 161 GLY A N 1
ATOM 1266 C CA . GLY A 1 161 ? 15.221 -1.965 -17.407 1.00 68.94 161 GLY A CA 1
ATOM 1267 C C . GLY A 1 161 ? 13.721 -2.041 -17.667 1.00 68.94 161 GLY A C 1
ATOM 1268 O O . GLY A 1 161 ? 13.257 -2.978 -18.314 1.00 68.94 161 GLY A O 1
ATOM 1269 N N . PHE A 1 162 ? 12.960 -1.082 -17.148 1.00 72.69 162 PHE A N 1
ATOM 1270 C CA . PHE A 1 162 ? 11.515 -0.999 -17.307 1.00 72.69 162 PHE A CA 1
ATOM 1271 C C . PHE A 1 162 ? 11.115 0.473 -17.508 1.00 72.69 162 PHE A C 1
ATOM 1273 O O . PHE A 1 162 ? 10.925 1.204 -16.530 1.00 72.69 162 PHE A O 1
ATOM 1280 N N . PRO A 1 163 ? 10.930 0.914 -18.762 1.00 74.31 163 PRO A N 1
ATOM 1281 C CA . PRO A 1 163 ? 10.657 2.311 -19.097 1.00 74.31 163 PRO A CA 1
ATOM 1282 C C . PRO A 1 163 ? 9.178 2.704 -18.920 1.00 74.31 163 PRO A C 1
ATOM 1284 O O . PRO A 1 163 ? 8.734 3.705 -19.481 1.00 74.31 163 PRO A O 1
ATOM 1287 N N . LEU A 1 164 ? 8.391 1.912 -18.183 1.00 73.19 164 LEU A N 1
ATOM 1288 C CA . LEU A 1 164 ? 6.969 2.184 -17.978 1.00 73.19 164 LEU A CA 1
ATOM 1289 C C . LEU A 1 164 ? 6.779 3.497 -17.209 1.00 73.19 164 LEU A C 1
ATOM 1291 O O . LEU A 1 164 ? 7.607 3.904 -16.392 1.00 73.19 164 LEU A O 1
ATOM 1295 N N . SER A 1 165 ? 5.659 4.171 -17.465 1.00 71.19 165 SER A N 1
ATOM 1296 C CA . SER A 1 165 ? 5.302 5.369 -16.712 1.00 71.19 165 SER A CA 1
ATOM 1297 C C . SER A 1 165 ? 5.187 5.054 -15.216 1.00 71.19 165 SER A C 1
ATOM 1299 O O . SER A 1 165 ? 4.834 3.929 -14.848 1.00 71.19 165 SER A O 1
ATOM 1301 N N . PRO A 1 166 ? 5.421 6.044 -14.338 1.00 74.62 166 PRO A N 1
ATOM 1302 C CA . PRO A 1 166 ? 5.243 5.862 -12.906 1.00 74.62 166 PRO A CA 1
ATOM 1303 C C . PRO A 1 166 ? 3.846 5.322 -12.597 1.00 74.62 166 PRO A C 1
ATOM 1305 O O . PRO A 1 166 ? 2.854 5.865 -13.081 1.00 74.62 166 PRO A O 1
ATOM 1308 N N . GLN A 1 167 ? 3.761 4.259 -11.800 1.00 75.38 167 GLN A N 1
ATOM 1309 C CA . GLN A 1 167 ? 2.481 3.643 -11.446 1.00 75.38 167 GLN A CA 1
ATOM 1310 C C . GLN A 1 167 ? 2.576 2.833 -10.154 1.00 75.38 167 GLN A C 1
ATOM 1312 O O . GLN A 1 167 ? 3.638 2.325 -9.796 1.00 75.38 167 GLN A O 1
ATOM 1317 N N . ILE A 1 168 ? 1.453 2.683 -9.455 1.00 81.06 168 ILE A N 1
ATOM 1318 C CA . ILE A 1 168 ? 1.365 1.805 -8.283 1.00 81.06 168 ILE A CA 1
ATOM 1319 C C . ILE A 1 168 ? 1.390 0.352 -8.760 1.00 81.06 168 ILE A C 1
ATOM 1321 O O . ILE A 1 168 ? 0.506 -0.062 -9.508 1.00 81.06 168 ILE A O 1
ATOM 1325 N N . ILE A 1 169 ? 2.371 -0.420 -8.296 1.00 81.69 169 ILE A N 1
ATOM 1326 C CA . ILE A 1 169 ? 2.553 -1.836 -8.663 1.00 81.69 169 ILE A CA 1
ATOM 1327 C C . ILE A 1 169 ? 2.229 -2.803 -7.524 1.00 81.69 169 ILE A C 1
ATOM 1329 O O . ILE A 1 169 ? 2.135 -4.006 -7.744 1.00 81.69 169 ILE A O 1
ATOM 1333 N N . GLY A 1 170 ? 2.040 -2.293 -6.310 1.00 85.44 170 GLY A N 1
ATOM 1334 C CA . GLY A 1 170 ? 1.675 -3.107 -5.161 1.00 85.44 170 GLY A CA 1
ATOM 1335 C C . GLY A 1 170 ? 1.114 -2.255 -4.038 1.00 85.44 170 GLY A C 1
ATOM 1336 O O . GLY A 1 170 ? 1.547 -1.125 -3.824 1.00 85.44 170 GLY A O 1
ATOM 1337 N N . GLN A 1 171 ? 0.141 -2.799 -3.318 1.00 88.94 171 GLN A N 1
ATOM 1338 C CA . GLN A 1 171 ? -0.325 -2.237 -2.059 1.00 88.94 171 GLN A CA 1
ATOM 1339 C C . GLN A 1 171 ? -0.475 -3.372 -1.055 1.00 88.94 171 GLN A C 1
ATOM 1341 O O . GLN A 1 171 ? -1.019 -4.428 -1.383 1.00 88.94 171 GLN A O 1
ATOM 1346 N N . HIS A 1 172 ? 0.014 -3.153 0.157 1.00 90.31 172 HIS A N 1
ATOM 1347 C CA . HIS A 1 172 ? -0.037 -4.117 1.243 1.00 90.31 172 HIS A CA 1
ATOM 1348 C C . HIS A 1 172 ? -0.671 -3.461 2.456 1.00 90.31 172 HIS A C 1
ATOM 1350 O O . HIS A 1 172 ? -0.272 -2.372 2.868 1.00 90.31 172 HIS A O 1
ATOM 1356 N N . VAL A 1 173 ? -1.662 -4.131 3.021 1.00 88.75 173 VAL A N 1
ATOM 1357 C CA . VAL A 1 173 ? -2.434 -3.652 4.156 1.00 88.75 173 VAL A CA 1
ATOM 1358 C C . VAL A 1 173 ? -2.106 -4.507 5.358 1.00 88.75 173 VAL A C 1
ATOM 1360 O O . VAL A 1 173 ? -2.176 -5.734 5.291 1.00 88.75 173 VAL A O 1
ATOM 1363 N N . LYS A 1 174 ? -1.761 -3.851 6.463 1.00 89.62 174 LYS A N 1
ATOM 1364 C CA . LYS A 1 174 ? -1.604 -4.497 7.760 1.00 89.62 174 LYS A CA 1
ATOM 1365 C C . LYS A 1 174 ? -2.811 -4.201 8.630 1.00 89.62 174 LYS A C 1
ATOM 1367 O O . LYS A 1 174 ? -3.245 -3.055 8.740 1.00 89.62 174 LYS A O 1
ATOM 1372 N N . THR A 1 175 ? -3.305 -5.238 9.283 1.00 87.06 175 THR A N 1
ATOM 1373 C CA . THR A 1 175 ? -4.414 -5.170 10.234 1.00 87.06 175 THR A CA 1
ATOM 1374 C C . THR A 1 175 ? -3.917 -5.286 11.678 1.00 87.06 175 THR A C 1
ATOM 1376 O O . THR A 1 175 ? -2.824 -5.799 11.935 1.00 87.06 175 THR A O 1
ATOM 1379 N N . SER A 1 176 ? -4.704 -4.789 12.633 1.00 84.50 176 SER A N 1
ATOM 1380 C CA . SER A 1 176 ? -4.393 -4.788 14.071 1.00 84.50 176 SER A CA 1
ATOM 1381 C C . SER A 1 176 ? -4.217 -6.193 14.653 1.00 84.50 176 SER A C 1
ATOM 1383 O O . SER A 1 176 ? -3.433 -6.372 15.579 1.00 84.50 176 SER A O 1
ATOM 1385 N N . ASN A 1 177 ? -4.862 -7.208 14.066 1.00 82.88 177 ASN A N 1
ATOM 1386 C CA . ASN A 1 177 ? -4.690 -8.616 14.444 1.00 82.88 177 ASN A CA 1
ATOM 1387 C C . ASN A 1 177 ? -3.366 -9.237 13.937 1.00 82.88 177 ASN A C 1
ATOM 1389 O O . ASN A 1 177 ? -3.128 -10.427 14.122 1.00 82.88 177 ASN A O 1
ATOM 1393 N N . GLY A 1 178 ? -2.509 -8.443 13.288 1.00 83.62 178 GLY A N 1
ATOM 1394 C CA . GLY A 1 178 ? -1.209 -8.859 12.769 1.00 83.62 178 GLY A CA 1
ATOM 1395 C C . GLY A 1 178 ? -1.229 -9.295 11.304 1.00 83.62 178 GLY A C 1
ATOM 1396 O O . GLY A 1 178 ? -0.170 -9.274 10.673 1.00 83.62 178 GLY A O 1
ATOM 1397 N N . GLY A 1 179 ? -2.402 -9.604 10.742 1.00 87.19 179 GLY A N 1
ATOM 1398 C CA . GLY A 1 179 ? -2.554 -10.060 9.364 1.00 87.19 179 GLY A CA 1
ATOM 1399 C C . GLY A 1 179 ? -2.099 -9.021 8.340 1.00 87.19 179 GLY A C 1
ATOM 1400 O O . GLY A 1 179 ? -2.401 -7.830 8.468 1.00 87.19 179 GLY A O 1
ATOM 1401 N N . VAL A 1 180 ? -1.400 -9.491 7.306 1.00 89.62 180 VAL A N 1
ATOM 1402 C CA . VAL A 1 180 ? -0.973 -8.695 6.151 1.00 89.62 180 VAL A CA 1
ATOM 1403 C C . VAL A 1 180 ? -1.661 -9.240 4.908 1.00 89.62 180 VAL A C 1
ATOM 1405 O O . VAL A 1 180 ? -1.608 -10.440 4.643 1.00 89.62 180 VAL A O 1
ATOM 1408 N N . CYS A 1 181 ? -2.294 -8.373 4.124 1.00 86.31 181 CYS A N 1
ATOM 1409 C CA . CYS A 1 181 ? -2.873 -8.750 2.842 1.00 86.31 181 CYS A CA 1
ATOM 1410 C C . CYS A 1 181 ? -2.359 -7.850 1.718 1.00 86.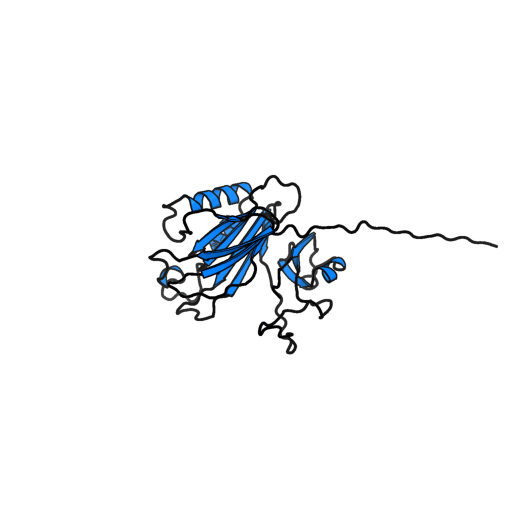31 181 CYS A C 1
ATOM 1412 O O . CYS A 1 181 ? -2.124 -6.656 1.892 1.00 86.31 181 CYS A O 1
ATOM 1414 N N . THR A 1 182 ? -2.181 -8.438 0.539 1.00 87.31 182 THR A N 1
ATOM 1415 C CA . THR A 1 182 ? -1.842 -7.697 -0.678 1.00 87.31 182 THR A CA 1
ATOM 1416 C C . THR A 1 182 ? -3.122 -7.359 -1.420 1.00 87.31 182 THR A C 1
ATOM 1418 O O . THR A 1 182 ? -3.954 -8.237 -1.649 1.00 87.31 182 THR A O 1
ATOM 1421 N N . VAL A 1 183 ? -3.261 -6.104 -1.831 1.00 82.62 183 VAL A N 1
ATOM 1422 C CA . VAL A 1 183 ? -4.381 -5.643 -2.648 1.00 82.62 183 VAL A CA 1
ATOM 1423 C C . VAL A 1 183 ? -4.253 -6.224 -4.049 1.00 82.62 183 VAL A C 1
ATOM 1425 O O . VAL A 1 183 ? -3.268 -5.992 -4.748 1.00 82.62 183 VAL A O 1
ATOM 1428 N N . LYS A 1 184 ? -5.267 -6.973 -4.466 1.00 81.62 184 LYS A N 1
ATOM 1429 C CA . LYS A 1 184 ? -5.365 -7.623 -5.770 1.00 81.62 184 LYS A CA 1
ATOM 1430 C C . LYS A 1 184 ? -6.463 -6.940 -6.565 1.00 81.62 184 LYS A C 1
ATOM 1432 O O . LYS A 1 184 ? -7.646 -7.159 -6.306 1.00 81.62 184 LYS A O 1
ATOM 1437 N N . LYS A 1 185 ? -6.069 -6.107 -7.524 1.00 71.75 185 LYS A N 1
ATOM 1438 C CA . LYS A 1 185 ? -7.007 -5.559 -8.505 1.00 71.75 185 LYS A CA 1
ATOM 1439 C C . LYS A 1 185 ? -7.354 -6.638 -9.513 1.00 71.75 185 LYS A C 1
ATOM 1441 O O . LYS A 1 185 ? -6.467 -7.323 -10.019 1.00 71.75 185 LYS A O 1
ATOM 1446 N N . VAL A 1 186 ? -8.645 -6.805 -9.758 1.00 66.94 186 VAL A N 1
ATOM 1447 C CA . VAL A 1 186 ? -9.141 -7.728 -10.771 1.00 66.94 186 VAL A CA 1
ATOM 1448 C C . VAL A 1 186 ? -9.293 -6.934 -12.054 1.00 66.94 186 VAL A C 1
ATOM 1450 O O . VAL A 1 186 ? -10.213 -6.133 -12.175 1.00 66.94 186 VAL A O 1
ATOM 1453 N N . TYR A 1 187 ? -8.367 -7.140 -12.985 1.00 62.00 187 TYR A N 1
ATOM 1454 C CA . TYR A 1 187 ? -8.447 -6.533 -14.305 1.00 62.00 187 TYR A CA 1
ATOM 1455 C C . TYR A 1 187 ? -9.389 -7.366 -15.166 1.00 62.00 187 TYR A C 1
ATOM 1457 O O . TYR A 1 187 ? -9.119 -8.538 -15.436 1.00 62.00 187 TYR A O 1
ATOM 1465 N N . LEU A 1 188 ? -10.496 -6.764 -15.590 1.00 56.16 188 LEU A N 1
ATOM 1466 C CA . LEU A 1 188 ? -11.315 -7.322 -16.653 1.00 56.16 188 LEU A CA 1
ATOM 1467 C C . LEU A 1 188 ? -10.874 -6.720 -17.983 1.00 56.16 188 LEU A C 1
ATOM 1469 O O . LEU A 1 188 ? -10.859 -5.504 -18.151 1.00 56.16 188 LEU A O 1
ATOM 1473 N N . SER A 1 189 ? -10.581 -7.577 -18.955 1.00 46.59 189 SER A N 1
ATOM 1474 C CA . SER A 1 189 ? -10.396 -7.201 -20.358 1.00 46.59 189 SER A CA 1
ATOM 1475 C C . SER A 1 189 ? -11.755 -6.903 -21.007 1.00 46.59 189 SER A C 1
ATOM 1477 O O . SER A 1 189 ? -12.134 -7.562 -21.968 1.00 46.59 189 SER A O 1
ATOM 1479 N N . SER A 1 190 ? -12.550 -5.986 -20.450 1.00 47.00 190 SER A N 1
ATOM 1480 C CA . SER A 1 190 ? -13.793 -5.583 -21.112 1.00 47.00 190 SER A CA 1
ATOM 1481 C C . SER A 1 190 ? -13.491 -4.483 -22.134 1.00 47.00 190 SER A C 1
ATOM 1483 O O . SER A 1 190 ? -12.832 -3.504 -21.774 1.00 47.00 190 SER A O 1
ATOM 1485 N N . PRO A 1 191 ? -13.977 -4.587 -23.385 1.00 47.88 191 PRO A N 1
ATOM 1486 C CA . PRO A 1 191 ? -13.894 -3.498 -24.360 1.00 47.88 191 PRO A CA 1
ATOM 1487 C C . PRO A 1 191 ? -14.671 -2.240 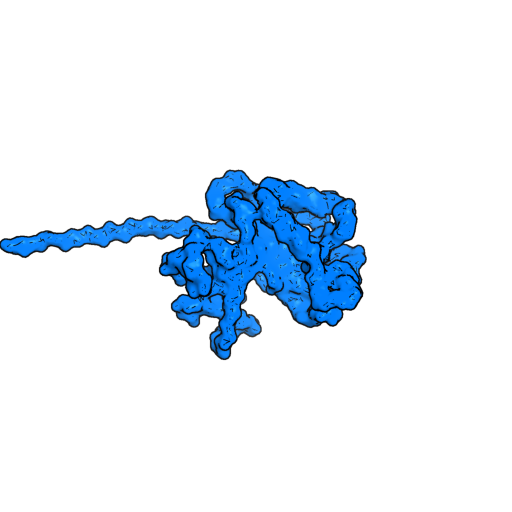-23.921 1.00 47.88 191 PRO A C 1
ATOM 1489 O O . PRO A 1 191 ? -14.472 -1.174 -24.497 1.00 47.88 191 PRO A O 1
ATOM 1492 N N . GLU A 1 192 ? -15.504 -2.342 -22.878 1.00 49.41 192 GLU A N 1
ATOM 1493 C CA . GLU A 1 192 ? -16.312 -1.256 -22.310 1.00 49.41 192 GLU A CA 1
ATOM 1494 C C . GLU A 1 192 ? -15.767 -0.737 -20.969 1.00 49.41 192 GLU A C 1
ATOM 1496 O O . GLU A 1 192 ? -16.520 -0.458 -20.037 1.00 49.41 192 GLU A O 1
ATOM 1501 N N . SER A 1 193 ? -14.447 -0.596 -20.822 1.00 51.81 193 SER A N 1
ATOM 1502 C CA . SER A 1 193 ? -13.921 0.254 -19.750 1.00 51.81 193 SER A CA 1
ATOM 1503 C C . SER A 1 193 ? -14.482 1.666 -19.949 1.00 51.81 193 SER A C 1
ATOM 1505 O O . SER A 1 193 ? -14.100 2.360 -20.897 1.00 51.81 193 SER A O 1
ATOM 1507 N N . SER A 1 194 ? -15.412 2.092 -19.097 1.00 54.03 194 SER A N 1
ATOM 1508 C CA . SER A 1 194 ? -15.970 3.441 -19.143 1.00 54.03 194 SER A CA 1
ATOM 1509 C C . SER A 1 194 ? -14.842 4.443 -18.904 1.00 54.03 194 SER A C 1
ATOM 1511 O O . SER A 1 194 ? -14.275 4.513 -17.813 1.00 54.03 194 SER A O 1
ATOM 1513 N N . ARG A 1 195 ? -14.480 5.177 -19.961 1.00 54.56 195 ARG A N 1
ATOM 1514 C CA . ARG A 1 195 ? -13.454 6.221 -19.930 1.00 54.56 195 ARG A CA 1
ATOM 1515 C C . ARG A 1 195 ? -14.080 7.490 -19.373 1.00 54.56 195 ARG A C 1
ATOM 1517 O O . ARG A 1 195 ? -14.806 8.175 -20.088 1.00 54.56 195 ARG A O 1
ATOM 1524 N N . ILE A 1 196 ? -13.782 7.822 -18.124 1.00 50.12 196 ILE A N 1
ATOM 1525 C CA . ILE A 1 196 ? -14.051 9.158 -17.582 1.00 50.12 196 ILE A CA 1
ATOM 1526 C C . ILE A 1 196 ? -12.691 9.843 -17.441 1.00 50.12 196 ILE A C 1
ATOM 1528 O O . ILE A 1 196 ? -11.757 9.269 -16.892 1.00 50.12 196 ILE A O 1
ATOM 1532 N N . GLY A 1 197 ? -12.530 11.021 -18.048 1.00 46.34 197 GLY A N 1
ATOM 1533 C CA . GLY A 1 197 ? -11.289 11.802 -17.946 1.00 46.34 197 GLY A CA 1
ATOM 1534 C C . GLY A 1 197 ? -10.032 11.186 -18.587 1.00 46.34 197 GLY A C 1
ATOM 1535 O O . GLY A 1 197 ? -8.940 11.695 -18.362 1.00 46.34 197 GLY A O 1
ATOM 1536 N N . GLY A 1 198 ? -10.156 10.122 -19.391 1.00 50.66 198 GLY A N 1
ATOM 1537 C CA . GLY A 1 198 ? -9.018 9.446 -20.035 1.00 50.66 198 GLY A CA 1
ATOM 1538 C C . GLY A 1 198 ? -8.403 8.295 -19.229 1.00 50.66 198 GLY A C 1
ATOM 1539 O O . GLY A 1 198 ? -7.456 7.673 -19.707 1.00 50.66 198 GLY A O 1
ATOM 1540 N N . GLU A 1 199 ? -8.953 7.961 -18.059 1.00 54.59 199 GLU A N 1
ATOM 1541 C CA . GLU A 1 199 ? -8.544 6.793 -17.274 1.00 54.59 199 GLU A CA 1
ATOM 1542 C C . GLU A 1 199 ? -9.515 5.616 -17.480 1.00 54.59 199 GLU A C 1
ATOM 1544 O O . GLU A 1 199 ? -10.732 5.796 -17.570 1.00 54.59 199 GLU A O 1
ATOM 1549 N N . ASN A 1 200 ? -8.980 4.392 -17.565 1.00 63.16 200 ASN A N 1
ATOM 1550 C CA . ASN A 1 200 ? -9.798 3.178 -17.547 1.00 63.16 200 ASN A CA 1
ATOM 1551 C C . ASN A 1 200 ? -10.303 2.948 -16.118 1.00 63.16 200 ASN A C 1
ATOM 1553 O O . ASN A 1 200 ? -9.504 2.707 -15.209 1.00 63.16 200 ASN A O 1
ATOM 1557 N N . ILE A 1 201 ? -11.620 3.010 -15.925 1.00 68.00 201 ILE A N 1
ATOM 1558 C CA . ILE A 1 201 ? -12.253 2.713 -14.640 1.00 68.00 201 ILE A CA 1
ATOM 1559 C C . ILE A 1 201 ? -12.624 1.233 -14.597 1.00 68.00 201 ILE A C 1
ATOM 1561 O O . ILE A 1 201 ? -13.426 0.763 -15.406 1.00 68.00 201 ILE A O 1
ATOM 1565 N N . ASP A 1 202 ? -12.077 0.512 -13.618 1.00 79.12 202 ASP A N 1
ATOM 1566 C CA . ASP A 1 202 ? -12.490 -0.860 -13.333 1.00 79.12 202 ASP A CA 1
ATOM 1567 C C . ASP A 1 202 ? -13.886 -0.847 -12.682 1.00 79.12 202 ASP A C 1
ATOM 1569 O O . ASP A 1 202 ? -14.081 -0.295 -11.591 1.00 79.12 202 ASP A O 1
ATOM 1573 N N . LEU A 1 203 ? -14.874 -1.440 -13.358 1.00 84.06 203 LEU A N 1
ATOM 1574 C CA . LEU A 1 203 ? -16.264 -1.500 -12.899 1.00 84.06 203 LEU A CA 1
ATOM 1575 C C . LEU A 1 203 ? -16.500 -2.659 -11.923 1.00 84.06 203 LEU A C 1
ATOM 1577 O O . LEU A 1 203 ? -15.898 -3.728 -12.005 1.00 84.06 203 LEU A O 1
ATOM 1581 N N . CYS A 1 204 ? -17.417 -2.444 -10.983 1.00 86.38 204 CYS A N 1
ATOM 1582 C CA . CYS A 1 204 ? -17.853 -3.438 -10.013 1.00 86.38 204 CYS A CA 1
ATOM 1583 C C . CYS A 1 204 ? -18.428 -4.682 -10.707 1.00 86.38 204 CYS A C 1
ATOM 1585 O O . CYS A 1 204 ? -19.413 -4.578 -11.432 1.00 86.38 204 CYS A O 1
ATOM 1587 N N . LEU A 1 205 ? -17.908 -5.869 -10.368 1.00 88.00 205 LEU A N 1
ATOM 1588 C CA . LEU A 1 205 ? -18.340 -7.155 -10.943 1.00 88.00 205 LEU A CA 1
ATOM 1589 C C . LEU A 1 205 ? -19.795 -7.536 -10.636 1.00 88.00 205 LEU A C 1
ATOM 1591 O O . LEU A 1 205 ? -20.335 -8.442 -11.262 1.00 88.00 205 LEU A O 1
ATOM 1595 N N . ALA A 1 206 ? -20.406 -6.909 -9.630 1.00 87.88 206 ALA A N 1
ATOM 1596 C CA . ALA A 1 206 ? -21.769 -7.219 -9.211 1.00 87.88 206 ALA A CA 1
ATOM 1597 C C . ALA A 1 206 ? -22.812 -6.350 -9.926 1.00 87.88 206 ALA A C 1
ATOM 1599 O O . ALA A 1 206 ? -23.843 -6.867 -10.341 1.00 87.88 206 ALA A O 1
ATOM 1600 N N . CYS A 1 207 ? -22.560 -5.043 -10.069 1.00 88.94 207 CYS A N 1
ATOM 1601 C CA . CYS A 1 207 ? -23.535 -4.119 -10.662 1.00 88.94 207 CYS A CA 1
ATOM 1602 C C . CYS A 1 207 ? -23.164 -3.601 -12.051 1.00 88.94 207 CYS A C 1
ATOM 1604 O O . CYS A 1 207 ? -24.025 -3.008 -12.689 1.00 88.94 207 CYS A O 1
ATOM 1606 N N . TYR A 1 208 ? -21.908 -3.746 -12.490 1.00 85.56 208 TYR A N 1
ATOM 1607 C CA . TYR A 1 208 ? -21.387 -3.212 -13.759 1.00 85.56 208 TYR A CA 1
ATOM 1608 C C . TYR A 1 208 ? -21.671 -1.717 -13.995 1.00 85.56 208 TYR A C 1
ATOM 1610 O O . TYR A 1 208 ? -21.605 -1.233 -15.116 1.00 85.56 208 TYR A O 1
ATOM 1618 N N . HIS A 1 209 ? -21.985 -0.974 -12.933 1.00 82.19 209 HIS A N 1
ATOM 1619 C CA . HIS A 1 209 ? -22.435 0.414 -13.025 1.00 82.19 209 HIS A CA 1
ATOM 1620 C C . HIS A 1 209 ? -21.535 1.375 -12.246 1.00 82.19 209 HIS A C 1
ATOM 1622 O O . HIS A 1 209 ? -21.258 2.480 -12.696 1.00 82.19 209 HIS A O 1
ATOM 1628 N N . ARG A 1 210 ? -21.064 0.958 -11.066 1.00 84.94 210 ARG A N 1
ATOM 1629 C CA . ARG A 1 210 ? -20.188 1.765 -10.204 1.00 84.94 210 ARG A CA 1
ATOM 1630 C C . ARG A 1 210 ? -18.751 1.272 -10.302 1.00 84.94 210 ARG A C 1
ATOM 1632 O O . ARG A 1 210 ? -18.532 0.081 -10.519 1.00 84.94 210 ARG A O 1
ATOM 1639 N N . ALA A 1 211 ? -17.788 2.159 -10.070 1.00 83.50 211 ALA A N 1
ATOM 1640 C CA . ALA A 1 211 ? -16.382 1.786 -9.957 1.00 83.50 211 ALA A CA 1
ATOM 1641 C C . ALA A 1 211 ? -16.146 0.799 -8.798 1.00 83.50 211 ALA A C 1
ATOM 1643 O O . ALA A 1 211 ? -16.899 0.765 -7.817 1.00 83.50 211 ALA A O 1
ATOM 1644 N N . ILE A 1 212 ? -15.091 -0.007 -8.897 1.00 85.62 212 ILE A N 1
ATOM 1645 C CA . ILE A 1 212 ? -14.612 -0.819 -7.777 1.00 85.62 212 ILE A CA 1
ATOM 1646 C C . ILE A 1 212 ? -14.080 0.116 -6.689 1.00 85.62 212 ILE A C 1
ATOM 1648 O O . ILE A 1 212 ? -13.074 0.795 -6.877 1.00 85.62 212 ILE A O 1
ATOM 1652 N N . THR A 1 213 ? -14.734 0.097 -5.530 1.00 83.94 213 THR A N 1
ATOM 1653 C CA . THR A 1 213 ? -14.379 0.940 -4.381 1.00 83.94 213 THR A CA 1
ATOM 1654 C C . THR A 1 213 ? -14.094 0.146 -3.115 1.00 83.94 213 THR A C 1
ATOM 1656 O O . THR A 1 213 ? -13.835 0.757 -2.094 1.00 83.94 213 THR A O 1
ATOM 1659 N N . ALA A 1 214 ? -14.116 -1.191 -3.130 1.00 84.12 214 ALA A N 1
ATOM 1660 C CA . ALA A 1 214 ? -13.879 -1.991 -1.927 1.00 84.12 214 ALA A CA 1
ATOM 1661 C C . ALA A 1 214 ? -12.857 -3.113 -2.141 1.00 84.12 214 ALA A C 1
ATOM 1663 O O . ALA A 1 214 ? -12.923 -3.853 -3.126 1.00 84.12 214 ALA A O 1
ATOM 1664 N N . VAL A 1 215 ? -11.956 -3.280 -1.170 1.00 84.19 215 VAL A N 1
ATOM 1665 C CA . VAL A 1 215 ? -11.018 -4.405 -1.053 1.00 84.19 215 VAL A CA 1
ATOM 1666 C C . VAL A 1 215 ? -11.458 -5.322 0.074 1.00 84.19 215 VAL A C 1
ATOM 1668 O O . VAL A 1 215 ? -11.559 -4.895 1.219 1.00 84.19 215 VAL A O 1
ATOM 1671 N N . ILE A 1 216 ? -11.678 -6.597 -0.239 1.00 87.31 216 ILE A N 1
ATOM 1672 C CA . ILE A 1 216 ? -12.204 -7.590 0.704 1.00 87.31 216 ILE A CA 1
ATOM 1673 C C . ILE A 1 216 ? -11.069 -8.214 1.525 1.00 87.31 216 ILE A C 1
ATOM 1675 O O . ILE A 1 216 ? -10.100 -8.722 0.967 1.00 87.31 216 ILE A O 1
ATOM 1679 N N . ILE A 1 217 ? -11.203 -8.247 2.850 1.00 79.44 217 ILE A N 1
ATOM 1680 C CA . ILE A 1 217 ? -10.241 -8.841 3.792 1.00 79.44 217 ILE A CA 1
ATOM 1681 C C . ILE A 1 217 ? -10.764 -10.211 4.261 1.00 79.44 217 ILE A C 1
ATOM 1683 O O . ILE A 1 217 ? -11.955 -10.325 4.573 1.00 79.44 217 ILE A O 1
ATOM 1687 N N . PRO A 1 218 ? -9.911 -11.257 4.333 1.00 79.19 218 PRO A N 1
ATOM 1688 C CA . PRO A 1 218 ? -8.444 -11.231 4.208 1.00 79.19 218 PRO A CA 1
ATOM 1689 C C . PRO A 1 218 ? -7.889 -11.456 2.793 1.00 79.19 218 PRO A C 1
ATOM 1691 O O . PRO A 1 218 ? -6.681 -11.369 2.594 1.00 79.19 218 PRO A O 1
ATOM 1694 N N . CYS A 1 219 ? -8.729 -11.759 1.799 1.00 85.31 219 CYS A N 1
ATOM 1695 C CA . CYS A 1 219 ? -8.240 -12.221 0.494 1.00 85.31 219 CYS A CA 1
ATOM 1696 C C . CYS A 1 219 ? -7.560 -11.138 -0.366 1.00 85.31 219 CYS A C 1
ATOM 1698 O O . CYS A 1 219 ? -6.795 -11.475 -1.274 1.00 85.31 219 CYS A O 1
ATOM 1700 N N . GLY A 1 220 ? -7.840 -9.863 -0.089 1.00 82.19 220 GLY A N 1
ATOM 1701 C CA . GLY A 1 220 ? -7.272 -8.695 -0.753 1.00 82.19 220 GLY A CA 1
ATOM 1702 C C . GLY A 1 220 ? -7.910 -8.334 -2.097 1.00 82.19 220 GLY A C 1
ATOM 1703 O O . GLY A 1 220 ? -7.413 -7.430 -2.759 1.00 82.19 220 GLY A O 1
ATOM 1704 N N . HIS A 1 221 ? -8.983 -9.001 -2.539 1.00 87.38 221 HIS A N 1
ATOM 1705 C CA . HIS A 1 221 ? -9.581 -8.727 -3.853 1.00 87.38 221 HIS A CA 1
ATOM 1706 C C . HIS A 1 221 ? -10.366 -7.411 -3.880 1.00 87.38 221 HIS A C 1
ATOM 1708 O O . HIS A 1 221 ? -11.336 -7.245 -3.137 1.00 87.38 221 HIS A O 1
ATOM 1714 N N . ALA A 1 222 ? -9.988 -6.526 -4.803 1.00 88.06 222 ALA A N 1
ATOM 1715 C CA . ALA A 1 222 ? -10.758 -5.365 -5.229 1.00 88.06 222 ALA A CA 1
ATOM 1716 C C . ALA A 1 222 ? -11.634 -5.760 -6.424 1.00 88.06 222 ALA A C 1
ATOM 1718 O O . ALA A 1 222 ? -11.125 -5.903 -7.535 1.00 88.06 222 ALA A O 1
ATOM 1719 N N . CYS A 1 223 ? -12.926 -5.999 -6.197 1.00 87.88 223 CYS A N 1
ATOM 1720 C CA . CYS A 1 223 ? -13.819 -6.531 -7.240 1.00 87.88 223 CYS A CA 1
ATOM 1721 C C . CYS A 1 223 ? -15.249 -5.973 -7.215 1.00 87.88 223 CYS A C 1
ATOM 1723 O O . CYS A 1 223 ? -16.010 -6.180 -8.158 1.00 87.88 223 CYS A O 1
ATOM 1725 N N . VAL A 1 224 ? -15.641 -5.258 -6.160 1.00 88.81 224 VAL A N 1
ATOM 1726 C CA . VAL A 1 224 ? -16.996 -4.715 -6.016 1.00 88.81 224 VAL A CA 1
ATOM 1727 C C . VAL A 1 224 ? -16.972 -3.296 -5.456 1.00 88.81 224 VAL A C 1
ATOM 1729 O O . VAL A 1 224 ? -15.983 -2.875 -4.855 1.00 88.81 224 VAL A O 1
ATOM 1732 N N . CYS A 1 225 ? -18.051 -2.543 -5.672 1.00 88.50 225 CYS A N 1
ATOM 1733 C CA . CYS A 1 225 ? -18.281 -1.286 -4.969 1.00 88.50 225 CYS A CA 1
ATOM 1734 C C . CYS A 1 225 ? -18.765 -1.556 -3.536 1.00 88.50 225 CYS A C 1
ATOM 1736 O O . CYS A 1 225 ? -19.320 -2.621 -3.250 1.00 88.50 225 CYS A O 1
ATOM 1738 N N . THR A 1 226 ? -18.585 -0.583 -2.647 1.00 86.50 226 THR A N 1
ATOM 1739 C CA . THR A 1 226 ? -18.974 -0.655 -1.227 1.00 86.50 226 THR A CA 1
ATOM 1740 C C . THR A 1 226 ? -20.452 -0.990 -1.044 1.00 86.50 226 THR A C 1
ATOM 1742 O O . THR A 1 226 ? -20.783 -1.872 -0.261 1.00 86.50 226 THR A O 1
ATOM 1745 N N . THR A 1 227 ? -21.334 -0.412 -1.863 1.00 89.38 227 THR A N 1
ATOM 1746 C CA . THR A 1 227 ? -22.773 -0.723 -1.837 1.00 89.38 227 THR A CA 1
ATOM 1747 C C . THR A 1 227 ? -23.080 -2.177 -2.206 1.00 89.38 227 THR A C 1
ATOM 1749 O O . THR A 1 227 ? -23.908 -2.811 -1.568 1.00 89.38 227 THR A O 1
ATOM 1752 N N . CYS A 1 228 ? -22.423 -2.743 -3.226 1.00 90.50 228 CYS A N 1
ATOM 1753 C CA . CYS A 1 228 ? -22.642 -4.148 -3.597 1.00 90.50 228 CYS A CA 1
ATOM 1754 C C . CYS A 1 228 ? -22.032 -5.118 -2.579 1.00 90.50 228 CYS A C 1
ATOM 1756 O O . CYS A 1 228 ? -22.526 -6.234 -2.411 1.00 90.50 228 CYS A O 1
ATOM 1758 N N . LEU A 1 229 ? -20.964 -4.703 -1.895 1.00 89.31 229 LEU A N 1
ATOM 1759 C CA . LEU A 1 229 ? -20.312 -5.514 -0.877 1.00 89.31 229 LEU A CA 1
ATOM 1760 C C . LEU A 1 229 ? -21.230 -5.803 0.318 1.00 89.31 229 LEU A C 1
ATOM 1762 O O . LEU A 1 229 ? -21.130 -6.887 0.885 1.00 89.31 229 LEU A O 1
ATOM 1766 N N . GLU A 1 230 ? -22.157 -4.903 0.661 1.00 86.94 230 GLU A N 1
ATOM 1767 C CA . GLU A 1 230 ? -23.144 -5.118 1.736 1.00 86.94 230 GLU A CA 1
ATOM 1768 C C . GLU A 1 230 ? -23.983 -6.392 1.538 1.00 86.94 230 GLU A C 1
ATOM 1770 O O . GLU A 1 230 ? -24.451 -6.997 2.504 1.00 86.94 230 GLU A O 1
ATOM 1775 N N . PHE A 1 231 ? -24.126 -6.840 0.288 1.00 88.62 231 PHE A N 1
ATOM 1776 C CA . PHE A 1 231 ? -24.877 -8.038 -0.086 1.00 88.62 231 PHE A CA 1
ATOM 1777 C C . PHE A 1 231 ? -23.990 -9.282 -0.263 1.00 88.62 231 PHE A C 1
ATOM 1779 O O . PHE A 1 231 ? -24.498 -10.388 -0.454 1.00 88.62 231 PHE A O 1
ATOM 1786 N N . CYS A 1 232 ? -22.666 -9.136 -0.179 1.00 83.00 232 CYS A N 1
ATOM 1787 C CA . CYS A 1 232 ? -21.710 -10.219 -0.378 1.00 83.00 232 CYS A CA 1
ATOM 1788 C C . CYS A 1 232 ? -21.269 -10.814 0.970 1.00 83.00 232 CYS A C 1
ATOM 1790 O O . CYS A 1 232 ? -20.629 -10.145 1.773 1.00 83.00 232 CYS A O 1
ATOM 1792 N N . LYS A 1 233 ? -21.553 -12.103 1.206 1.00 83.56 233 LYS A N 1
ATOM 1793 C CA . LYS A 1 233 ? -21.003 -12.857 2.360 1.00 83.56 233 LYS A CA 1
ATOM 1794 C C . LYS A 1 233 ? -19.594 -13.408 2.107 1.00 83.56 233 LYS A C 1
ATOM 1796 O O . LYS A 1 233 ? -18.844 -13.703 3.038 1.00 83.56 233 LYS A O 1
ATOM 1801 N N . ASN A 1 234 ? -19.266 -13.590 0.833 1.00 89.44 234 ASN A N 1
ATOM 1802 C CA . ASN A 1 234 ? -18.032 -14.188 0.354 1.00 89.44 234 ASN A CA 1
ATOM 1803 C C . ASN A 1 234 ? -17.487 -13.336 -0.792 1.00 89.44 234 ASN A C 1
ATOM 1805 O O . ASN A 1 234 ? -18.247 -12.693 -1.517 1.00 89.44 234 ASN A O 1
ATOM 1809 N N . CYS A 1 235 ? -16.171 -13.363 -0.983 1.00 87.19 235 CYS A N 1
ATOM 1810 C CA . CYS A 1 235 ? -15.523 -12.710 -2.111 1.00 87.19 235 CYS A CA 1
ATOM 1811 C C . CYS A 1 235 ? -16.014 -13.322 -3.441 1.00 87.19 235 CYS A C 1
ATOM 1813 O O . CYS A 1 235 ? -15.839 -14.527 -3.628 1.00 87.19 235 CYS A O 1
ATOM 1815 N N . PRO A 1 236 ? -16.543 -12.530 -4.393 1.00 89.69 236 PRO A N 1
ATOM 1816 C CA . PRO A 1 236 ? -16.996 -13.039 -5.694 1.00 89.69 236 PRO A CA 1
ATOM 1817 C C . PRO A 1 236 ? -15.911 -13.756 -6.511 1.00 89.69 236 PRO A C 1
ATOM 1819 O O . PRO A 1 236 ? -16.220 -14.611 -7.333 1.00 89.69 236 PRO A O 1
ATOM 1822 N N . VAL A 1 237 ? -14.639 -13.427 -6.267 1.00 90.44 237 VAL A N 1
ATOM 1823 C CA . VAL A 1 237 ? -13.492 -13.971 -7.006 1.00 90.44 237 VAL A CA 1
ATOM 1824 C C . VAL A 1 237 ? -13.026 -15.295 -6.409 1.00 90.44 237 VAL A C 1
ATOM 1826 O O . VAL A 1 237 ? -13.003 -16.314 -7.088 1.00 90.44 237 VAL A O 1
ATOM 1829 N N . CYS A 1 238 ? -12.656 -15.302 -5.125 1.00 89.75 238 CYS A N 1
ATOM 1830 C CA . CYS A 1 238 ? -12.042 -16.475 -4.492 1.00 89.75 238 CYS A CA 1
ATOM 1831 C C . CYS A 1 238 ? -12.987 -17.275 -3.594 1.00 89.75 238 CYS A C 1
ATOM 1833 O O . CYS A 1 238 ? -12.560 -18.258 -2.998 1.00 89.75 238 CYS A O 1
ATOM 1835 N N . ARG A 1 239 ? -14.240 -16.833 -3.428 1.00 90.50 239 ARG A N 1
ATOM 1836 C CA . ARG A 1 239 ? -15.275 -17.445 -2.572 1.00 90.50 239 ARG A CA 1
ATOM 1837 C C . ARG A 1 239 ? -14.932 -17.524 -1.076 1.00 90.50 239 ARG A C 1
ATOM 1839 O O . ARG A 1 239 ? -15.733 -18.021 -0.290 1.00 90.50 239 ARG A O 1
ATOM 1846 N N . GLY A 1 240 ? -13.785 -16.987 -0.660 1.00 86.44 240 GLY A N 1
ATOM 1847 C CA . GLY A 1 240 ? -13.396 -16.877 0.747 1.00 86.44 240 GLY A CA 1
ATOM 1848 C C . GLY A 1 240 ? -14.314 -15.928 1.534 1.00 86.44 240 GLY A C 1
ATOM 1849 O O . GLY A 1 240 ? -14.962 -15.073 0.923 1.00 86.44 240 GLY A O 1
ATOM 1850 N N . PRO A 1 241 ? -14.387 -16.062 2.869 1.00 81.31 241 PRO A N 1
ATOM 1851 C CA . PRO A 1 241 ? -15.259 -15.239 3.704 1.00 81.31 241 PRO A CA 1
ATOM 1852 C C . PRO A 1 241 ? -14.815 -13.769 3.706 1.00 81.31 241 PRO A C 1
ATOM 1854 O O . PRO A 1 241 ? -13.620 -13.471 3.743 1.00 81.31 241 PRO A O 1
ATOM 1857 N N . SER A 1 242 ? -15.776 -12.842 3.668 1.00 79.50 242 SER A N 1
ATOM 1858 C CA . SER A 1 242 ? -15.520 -11.403 3.800 1.00 79.50 242 SER A CA 1
ATOM 1859 C C . SER A 1 242 ? -15.654 -10.976 5.263 1.00 79.50 242 SER A C 1
ATOM 1861 O O . SER A 1 242 ? -16.761 -10.754 5.756 1.00 79.50 242 SER A O 1
ATOM 1863 N N . HIS A 1 243 ? -14.534 -10.872 5.978 1.00 73.06 243 HIS A N 1
ATOM 1864 C CA . HIS A 1 243 ? -14.538 -10.507 7.402 1.00 73.06 243 HIS A CA 1
ATOM 1865 C C . HIS A 1 243 ? -14.651 -9.000 7.609 1.00 73.06 243 HIS A C 1
ATOM 1867 O O . HIS A 1 243 ? -15.382 -8.536 8.488 1.00 73.06 243 HIS A O 1
ATOM 1873 N N . SER A 1 244 ? -13.959 -8.237 6.770 1.00 76.25 244 SER A N 1
ATOM 1874 C CA . SER A 1 244 ? -13.947 -6.778 6.720 1.00 76.25 244 SER A CA 1
ATOM 1875 C C . SER A 1 244 ? -13.572 -6.329 5.305 1.00 76.25 244 SER A C 1
ATOM 1877 O O . SER A 1 244 ? -13.338 -7.154 4.417 1.00 76.25 244 SER A O 1
ATOM 1879 N N . TYR A 1 245 ? -13.570 -5.026 5.065 1.00 80.31 245 TYR A N 1
ATOM 1880 C CA . TYR A 1 245 ? -13.104 -4.441 3.816 1.00 80.31 245 TYR A CA 1
ATOM 1881 C C . TYR A 1 245 ? -12.474 -3.091 4.090 1.00 80.31 245 TYR A C 1
ATOM 1883 O O . TYR A 1 245 ? -12.677 -2.562 5.176 1.00 80.31 245 TYR A O 1
ATOM 1891 N N . PHE A 1 246 ? -11.761 -2.540 3.113 1.00 75.12 246 PHE A N 1
ATOM 1892 C CA . PHE A 1 246 ? -11.438 -1.119 3.098 1.00 75.12 246 PHE A CA 1
ATOM 1893 C C . PHE A 1 246 ? -11.787 -0.479 1.763 1.00 75.12 246 PHE A C 1
ATOM 1895 O O . PHE A 1 246 ? -11.860 -1.165 0.740 1.00 75.12 246 PHE A O 1
ATOM 1902 N N . GLU A 1 247 ? -12.028 0.828 1.789 1.00 75.38 247 GLU A N 1
ATOM 1903 C CA . GLU A 1 247 ? -12.425 1.565 0.598 1.00 75.38 247 GLU A CA 1
ATOM 1904 C C . GLU A 1 247 ? -11.214 1.976 -0.243 1.00 75.38 247 GLU A C 1
ATOM 19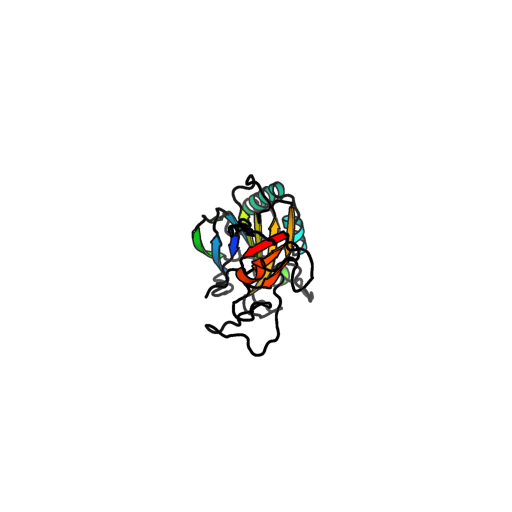06 O O . GLU A 1 247 ? -10.231 2.525 0.255 1.00 75.38 247 GLU A O 1
ATOM 1911 N N . LEU A 1 248 ? -11.290 1.714 -1.544 1.00 72.62 248 LEU A N 1
ATOM 1912 C CA . LEU A 1 248 ? -10.423 2.328 -2.534 1.00 72.62 248 LEU A CA 1
ATOM 1913 C C . LEU A 1 248 ? -11.043 3.664 -2.903 1.00 72.62 248 LEU A C 1
ATOM 1915 O O . LEU A 1 248 ? -12.127 3.696 -3.486 1.00 72.62 248 LEU A O 1
ATOM 1919 N N . GLN A 1 249 ? -10.344 4.761 -2.633 1.00 59.38 249 GLN A N 1
ATOM 1920 C CA . GLN A 1 249 ? -10.721 6.013 -3.270 1.00 59.38 249 GLN A CA 1
ATOM 1921 C C . GLN A 1 249 ? -10.318 5.956 -4.742 1.00 59.38 249 GLN A C 1
ATOM 1923 O O . GLN A 1 249 ? -9.140 6.025 -5.105 1.00 59.38 249 GLN A O 1
ATOM 1928 N N . THR A 1 250 ? -11.322 5.812 -5.597 1.00 45.81 250 THR A N 1
ATOM 1929 C CA . THR A 1 250 ? -11.255 6.265 -6.981 1.00 45.81 250 THR A CA 1
ATOM 1930 C C . THR A 1 250 ? -11.459 7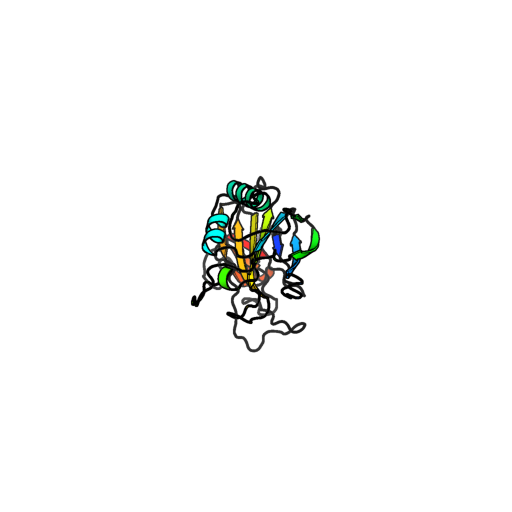.775 -6.950 1.00 45.81 250 THR A C 1
ATOM 1932 O O . THR A 1 250 ? -12.534 8.234 -6.568 1.00 45.81 250 THR A O 1
ATOM 1935 N N . ILE A 1 251 ? -10.419 8.545 -7.276 1.00 34.62 251 ILE A N 1
ATOM 1936 C CA . ILE A 1 251 ? -10.593 9.982 -7.516 1.00 34.62 251 ILE A CA 1
ATOM 1937 C C . ILE A 1 251 ? -11.508 10.103 -8.753 1.00 34.62 251 ILE A C 1
ATOM 1939 O O . ILE A 1 251 ? -11.273 9.350 -9.702 1.00 34.62 251 ILE A O 1
ATOM 1943 N N . PRO A 1 252 ? -12.559 10.944 -8.725 1.00 32.50 252 PRO A N 1
ATOM 1944 C CA . PRO A 1 252 ? -13.407 11.203 -9.890 1.00 32.50 252 PRO A CA 1
ATOM 1945 C C . PRO A 1 252 ? -12.631 11.758 -11.091 1.00 32.50 252 PRO A C 1
ATOM 1947 O O . PRO A 1 252 ? -11.580 12.416 -10.881 1.00 32.50 252 PRO A O 1
#

Solvent-accessible surface area (backbone atoms only — not comparable to full-atom values): 14850 Å² total; per-residue (Å²): 133,88,83,89,84,83,86,80,87,75,86,69,81,78,79,80,73,72,82,74,41,81,39,75,43,81,55,68,79,53,74,44,90,91,72,15,45,36,43,33,36,34,25,68,49,49,26,37,36,45,50,37,34,31,42,39,54,67,56,54,52,58,47,57,62,35,52,70,66,57,34,51,53,50,55,54,44,56,48,68,45,87,74,61,66,87,49,47,62,42,71,77,54,74,38,80,43,54,44,78,42,79,48,75,48,68,50,55,78,55,94,79,75,86,45,64,57,70,33,28,50,87,91,52,96,58,73,58,21,40,57,30,37,41,35,38,34,46,66,72,78,84,67,88,64,94,39,64,40,31,39,38,40,31,34,46,63,58,45,96,91,49,73,52,75,67,42,80,78,44,39,36,40,28,32,63,86,40,52,68,31,52,58,38,76,66,83,73,94,54,96,75,47,58,67,61,97,84,42,80,45,59,55,7,76,82,72,71,74,48,55,42,23,25,27,34,30,71,81,14,45,31,48,28,22,59,77,61,45,78,77,46,70,38,40,93,86,79,62,46,66,49,80,48,66,46,70,45,72,72,79,131

Secondary structure (DSSP, 8-state):
---------------------EE-------EETTTEEEEEEEESS-EEEEEEEEEEHHHHHHHHHS-HHHHHHHHHHHHH-TT--SS---SSSPEEE-TT-EEEEEEPPPTTTTSHHHHS-TT-SS-SEEEEEEEEEES-----SS-EEEEEEEEE---SS--PPSEEEEEEEEETTS-EEE-EE-----TT--EETTEEPPBPTTTSSSB--EEEETT-EEEE-HHHHTT-SB-TTT--B--EEEE-----

Sequence (252 aa):
MQGARASFKHGRPARARSSNFPVFSKRLTSFKRPAGVKCTFSCERDYFLLAVWGVPVYQLFALLHQNPRDLKNSLISLARDKNFSYKCKSSNDVLTLKGGEEKTMIFKPQKGYSSEADIRPNGAFLRTSYPFVAVMLLEDLDVVGELVIALATVVHLPDEGFPLSPQIIGQHVKTSNGGVCTVKKVYLSSPESSRIGGENIDLCLACYHRAITAVIIPCGHACVCTTCLEFCKNCPVCRGPSHSYFELQTIP

InterPro domains:
  IPR001841 Zinc finger, RING-type [PS50089] (204-239)
  IPR013083 Zinc finger, RING/FYVE/PHD-type [G3DSA:3.30.40.10] (188-248)
  IPR042496 Cell growth regulator with RING finger domain protein 1 [PTHR15379] (35-194)

Organism: Trichonephila clavipes (NCBI:txid2585209)

Foldseek 3Di:
DDDDDDDDDDDDDPPCPDQQDWAFAFCQPADDQQFATKGKTAGQAKWFKWKWFLAFPVNVVVLLLDALVSNVVVRVCQLCDPPVPAGTHWPSDRDIDHGPDMDIDGTHDDPPLPDVCSQANPPGLDGRTQGMKMKIAGPDLVDDDWDFGMKIWGWDPADPSHRDGIGTPWIWTAINVSAIAIADEDDDPDPPQPDDPNDRFDAAPPPSPDGQFKAFPPHNYRHHHPVVVSVDQADPPPRHGRPDIHTHDDPD